Protein AF-A0A954L5P5-F1 (afdb_monomer)

Sequence (191 aa):
PQFSTGPQWAQRPIDDLIADPLAFMLKTHCLASESRLPAVYLVRDGRDVLVSYAKYAPRNDASFKMPPEVFRNNLQTRMCTGCPRYGNWSTNVASWIDRPNTFVLNFTDLIADPVESVKRMIDTLNLPLTLKSETPPTFEQLQATNPKLYRRGKVGSWQDEFPPDLLSVFWERHGATMQRLGFDDRKRASA

Solvent-accessible surface area (backbone atoms only — not comparable to full-atom values): 11988 Å² total; per-residue (Å²): 133,87,76,78,78,64,65,80,72,77,73,57,55,70,68,64,52,69,72,41,92,61,92,77,85,88,85,79,75,53,48,56,67,94,66,71,60,77,41,78,45,81,43,67,62,62,61,39,51,43,53,54,51,35,67,63,67,90,88,79,58,96,81,69,74,79,52,72,67,57,38,49,52,38,34,50,41,42,62,76,66,30,39,99,68,27,42,22,66,47,60,25,50,51,42,41,75,73,36,66,55,48,46,80,40,49,48,70,53,39,73,74,39,49,57,61,48,49,51,54,48,33,61,76,61,67,46,101,71,75,84,90,66,86,75,74,82,49,71,67,60,50,21,73,76,36,54,86,80,44,73,80,91,61,85,67,62,23,78,88,67,55,57,71,76,55,50,57,57,45,44,75,73,31,35,71,54,32,48,75,72,68,58,58,78,69,79,61,80,79,114

Nearest PDB structures (foldseek):
  5x2b-assembly8_H  TM=7.656E-01  e=2.829E-05  Mus musculus
  4ifb-assembly3_B  TM=6.709E-01  e=5.571E-06  Homo sapiens
  2h8k-assembly1_B  TM=7.090E-01  e=7.408E-05  Homo sapiens
  3ckl-assembly1_A  TM=6.692E-01  e=1.199E-04  Homo sapiens
  2reo-assembly1_A  TM=6.660E-01  e=1.525E-04  Homo sapiens

Radius of gyration: 18.3 Å; Cα contacts (8 Å, |Δi|>4): 158; chains: 1; bounding box: 44×36×53 Å

Mean predicted aligned error: 8.33 Å

Structure (mmCIF, N/CA/C/O backbone):
data_AF-A0A954L5P5-F1
#
_entry.id   AF-A0A954L5P5-F1
#
loop_
_atom_site.group_PDB
_atom_site.id
_atom_site.type_symbol
_atom_site.label_atom_id
_atom_site.label_alt_id
_atom_site.label_comp_id
_atom_site.label_asym_id
_atom_site.label_entity_id
_atom_site.label_seq_id
_atom_site.pdbx_PDB_ins_code
_atom_site.Cartn_x
_atom_site.Cartn_y
_atom_site.Cartn_z
_atom_site.occupancy
_atom_site.B_iso_or_equiv
_atom_site.auth_seq_id
_atom_site.auth_comp_id
_atom_site.auth_asym_id
_atom_site.auth_atom_id
_atom_site.pdbx_PDB_model_num
ATOM 1 N N . PRO A 1 1 ? 27.577 1.784 10.481 1.00 31.31 1 PRO A N 1
ATOM 2 C CA . PRO A 1 1 ? 26.964 3.135 10.453 1.00 31.31 1 PRO A CA 1
ATOM 3 C C . PRO A 1 1 ? 25.572 3.098 11.095 1.00 31.31 1 PRO A C 1
ATOM 5 O O . PRO A 1 1 ? 24.708 2.357 10.639 1.00 31.31 1 PRO A O 1
ATOM 8 N N . GLN A 1 2 ? 25.419 3.800 12.217 1.00 29.28 2 GLN A N 1
ATOM 9 C CA . GLN A 1 2 ? 24.261 3.762 13.112 1.00 29.28 2 GLN A CA 1
ATOM 10 C C . GLN A 1 2 ? 22.950 4.061 12.372 1.00 29.28 2 GLN A C 1
ATOM 12 O O . GLN A 1 2 ? 22.735 5.166 11.877 1.00 29.28 2 GLN A O 1
ATOM 17 N N . PHE A 1 3 ? 22.057 3.073 12.321 1.00 30.31 3 PHE A N 1
ATOM 18 C CA . PHE A 1 3 ? 20.658 3.317 11.996 1.00 30.31 3 PHE A CA 1
ATOM 19 C C . PHE A 1 3 ? 20.046 4.033 13.198 1.00 30.31 3 PHE A C 1
ATOM 21 O O . PHE A 1 3 ? 19.966 3.455 14.279 1.00 30.31 3 PHE A O 1
ATOM 28 N N . SER A 1 4 ? 19.690 5.306 13.013 1.00 32.03 4 SER A N 1
ATOM 29 C CA . SER A 1 4 ? 18.984 6.127 13.997 1.00 32.03 4 SER A CA 1
ATOM 30 C C . SER A 1 4 ? 17.877 5.308 14.663 1.00 32.03 4 SER A C 1
ATOM 32 O O . SER A 1 4 ? 16.953 4.821 14.005 1.00 32.03 4 SER A O 1
ATOM 34 N N . THR A 1 5 ? 18.016 5.125 15.975 1.00 37.53 5 THR A N 1
ATOM 35 C CA . THR A 1 5 ? 16.968 4.615 16.849 1.00 37.53 5 THR A CA 1
ATOM 36 C C . THR A 1 5 ? 15.769 5.533 16.686 1.00 37.53 5 THR A C 1
ATOM 38 O O . THR A 1 5 ? 15.871 6.737 16.927 1.00 37.53 5 THR A O 1
ATOM 41 N N . GLY A 1 6 ? 14.655 4.970 16.214 1.00 38.56 6 GLY A N 1
ATOM 42 C CA . GLY A 1 6 ? 13.386 5.682 16.152 1.00 38.56 6 GLY A CA 1
ATOM 43 C C . GLY A 1 6 ? 13.013 6.276 17.518 1.00 38.56 6 GLY A C 1
ATOM 44 O O . GLY A 1 6 ? 13.593 5.889 18.536 1.00 38.56 6 GLY A O 1
ATOM 45 N N . PRO A 1 7 ? 12.061 7.221 17.555 1.00 44.75 7 PRO A N 1
ATOM 46 C CA . PRO A 1 7 ? 11.586 7.817 18.804 1.00 44.75 7 PRO A CA 1
ATOM 47 C C . PRO A 1 7 ? 11.240 6.738 19.843 1.00 44.75 7 PRO A C 1
ATOM 49 O O . PRO A 1 7 ? 10.806 5.652 19.477 1.00 44.75 7 PRO A O 1
ATOM 52 N N . GLN A 1 8 ? 11.430 7.033 21.131 1.00 43.06 8 GLN A N 1
ATOM 53 C CA . GLN A 1 8 ? 11.405 6.074 22.252 1.00 43.06 8 GLN A CA 1
ATOM 54 C C . GLN A 1 8 ? 10.139 5.185 22.315 1.00 43.06 8 GLN A C 1
ATOM 56 O O . GLN A 1 8 ? 10.201 4.053 22.787 1.00 43.06 8 GLN A O 1
ATOM 61 N N . TRP A 1 9 ? 9.007 5.647 21.763 1.00 46.44 9 TRP A N 1
ATOM 62 C CA . TRP A 1 9 ? 7.776 4.855 21.620 1.00 46.44 9 TRP A CA 1
ATOM 63 C C . TRP A 1 9 ? 7.898 3.680 20.636 1.00 46.44 9 TRP A C 1
ATOM 65 O O . TRP A 1 9 ? 7.188 2.692 20.782 1.00 46.44 9 TRP A O 1
ATOM 75 N N . ALA A 1 10 ? 8.808 3.746 19.659 1.00 49.38 10 ALA A N 1
ATOM 76 C CA . ALA A 1 10 ? 9.018 2.718 18.636 1.00 49.38 10 ALA A CA 1
ATOM 77 C C . ALA A 1 10 ? 9.634 1.420 19.191 1.00 49.38 10 ALA A C 1
ATOM 79 O O . ALA A 1 10 ? 9.809 0.460 18.439 1.00 49.38 10 ALA A O 1
ATOM 80 N N . GLN A 1 11 ? 9.980 1.401 20.483 1.00 56.44 11 GLN A N 1
ATOM 81 C CA . GLN A 1 11 ? 10.472 0.226 21.203 1.00 56.44 11 GLN A CA 1
ATOM 82 C C . GLN A 1 11 ? 9.496 -0.300 22.263 1.00 56.44 11 GLN A C 1
ATOM 84 O O . GLN A 1 11 ? 9.801 -1.304 22.901 1.00 56.44 11 GLN A O 1
ATOM 89 N N . ARG A 1 12 ? 8.330 0.335 22.456 1.00 65.31 12 ARG A N 1
ATOM 90 C CA . ARG A 1 12 ? 7.313 -0.198 23.370 1.00 65.31 12 ARG A CA 1
ATOM 91 C C . ARG A 1 12 ? 6.668 -1.449 22.754 1.00 65.31 12 ARG A C 1
ATOM 93 O O . ARG A 1 12 ? 6.298 -1.406 21.575 1.00 65.31 12 ARG A O 1
ATOM 100 N N . PRO A 1 13 ? 6.522 -2.547 23.514 1.00 71.62 13 PRO A N 1
ATOM 101 C CA . PRO A 1 13 ? 5.656 -3.660 23.146 1.00 71.62 13 PRO A CA 1
ATOM 102 C C . PRO A 1 13 ? 4.256 -3.173 22.759 1.00 71.62 13 PRO A C 1
ATOM 104 O O . PRO A 1 13 ? 3.760 -2.184 23.298 1.00 71.62 13 PRO A O 1
ATOM 107 N N . ILE A 1 14 ? 3.602 -3.874 21.830 1.00 69.69 14 ILE A N 1
ATOM 108 C CA . ILE A 1 14 ? 2.249 -3.503 21.393 1.00 69.69 14 ILE A CA 1
ATOM 109 C C . ILE A 1 14 ? 1.246 -3.540 22.555 1.00 69.69 14 ILE A C 1
ATOM 111 O O . ILE A 1 14 ? 0.357 -2.698 22.599 1.00 69.69 14 ILE A O 1
ATOM 115 N N . ASP A 1 15 ? 1.438 -4.440 23.522 1.00 72.31 15 ASP A N 1
ATOM 116 C CA . ASP A 1 15 ? 0.586 -4.571 24.710 1.00 72.31 15 ASP A CA 1
ATOM 117 C C . ASP A 1 15 ? 0.662 -3.330 25.612 1.00 72.31 15 ASP A C 1
ATOM 119 O O . ASP A 1 15 ? -0.365 -2.829 26.068 1.00 72.31 15 ASP A O 1
ATOM 123 N N . ASP A 1 16 ? 1.858 -2.758 25.776 1.00 74.19 16 ASP A N 1
ATOM 124 C CA . ASP A 1 16 ? 2.047 -1.517 26.531 1.00 74.19 16 ASP A CA 1
ATOM 125 C C . ASP A 1 16 ? 1.393 -0.326 25.833 1.00 74.19 16 ASP A C 1
ATO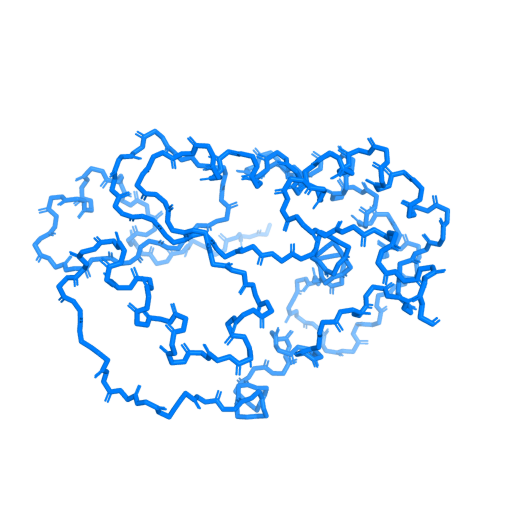M 127 O O . ASP A 1 16 ? 0.960 0.609 26.502 1.00 74.19 16 ASP A O 1
ATOM 131 N N . LEU A 1 17 ? 1.364 -0.321 24.496 1.00 72.56 17 LEU A N 1
ATOM 132 C CA . LEU A 1 17 ? 0.663 0.708 23.729 1.00 72.56 17 LEU A CA 1
ATOM 133 C C . LEU A 1 17 ? -0.851 0.546 23.880 1.00 72.56 17 LEU A C 1
ATOM 135 O O . LEU A 1 17 ? -1.530 1.534 24.114 1.00 72.56 17 LEU A O 1
ATOM 139 N N . ILE A 1 18 ? -1.369 -0.686 23.822 1.00 71.00 18 ILE A N 1
ATOM 140 C CA . ILE A 1 18 ? -2.798 -0.990 24.014 1.00 71.00 18 ILE A CA 1
ATOM 141 C C . ILE A 1 18 ? -3.305 -0.511 25.376 1.00 71.00 18 ILE A C 1
ATOM 143 O O . ILE A 1 18 ? -4.424 -0.012 25.465 1.00 71.00 18 ILE A O 1
ATOM 147 N N . ALA A 1 19 ? -2.497 -0.664 26.425 1.00 73.25 19 ALA A N 1
ATOM 148 C CA . ALA A 1 19 ? -2.840 -0.220 27.772 1.00 73.25 19 ALA A CA 1
ATOM 149 C C . ALA A 1 19 ? -2.757 1.309 27.959 1.00 73.25 19 ALA A C 1
ATOM 151 O O . ALA A 1 19 ? -3.167 1.820 29.003 1.00 73.25 19 ALA A O 1
ATOM 152 N N . ASP A 1 20 ? -2.217 2.042 26.981 1.00 76.06 20 ASP A N 1
ATOM 153 C CA . ASP A 1 20 ? -2.070 3.491 27.050 1.00 76.06 20 ASP A CA 1
ATOM 154 C C . ASP A 1 20 ? -3.428 4.179 26.807 1.00 76.06 20 ASP A C 1
ATOM 156 O O . ASP A 1 20 ? -4.054 3.962 25.766 1.00 76.06 20 ASP A O 1
ATOM 160 N N . PRO A 1 21 ? -3.914 5.019 27.741 1.00 69.88 21 PRO A N 1
ATOM 161 C CA . PRO A 1 21 ? -5.202 5.696 27.600 1.00 69.88 21 PRO A CA 1
ATOM 162 C C . PRO A 1 21 ? -5.208 6.767 26.497 1.00 69.88 21 PRO A C 1
ATOM 164 O O . PRO A 1 21 ? -6.275 7.274 26.142 1.00 69.88 21 PRO A O 1
ATOM 167 N N . LEU A 1 22 ? -4.046 7.142 25.951 1.00 70.06 22 LEU A N 1
ATOM 168 C CA . LEU A 1 22 ? -3.960 8.035 24.802 1.00 70.06 22 LEU A CA 1
ATOM 169 C C . LEU A 1 22 ? -4.099 7.245 23.497 1.00 70.06 22 LEU A C 1
ATOM 171 O O . LEU A 1 22 ? -3.368 6.289 23.248 1.00 70.06 22 LEU A O 1
ATOM 175 N N . ALA A 1 23 ? -5.002 7.693 22.619 1.00 60.94 23 ALA A N 1
ATOM 176 C CA . ALA A 1 23 ? -5.163 7.115 21.289 1.00 60.94 23 ALA A CA 1
ATOM 177 C C . ALA A 1 23 ? -3.821 7.115 20.535 1.00 60.94 23 ALA A C 1
ATOM 179 O O . ALA A 1 23 ? -3.263 8.171 20.226 1.00 60.94 23 ALA A O 1
ATOM 180 N N . PHE A 1 24 ? -3.311 5.925 20.222 1.00 71.31 24 PHE A N 1
ATOM 181 C CA . PHE A 1 24 ? -2.055 5.738 19.505 1.00 71.31 24 PHE A CA 1
ATOM 182 C C . PHE A 1 24 ? -2.325 5.250 18.077 1.00 71.31 24 PHE A C 1
ATOM 184 O O . PHE A 1 24 ? -3.160 4.381 17.838 1.00 71.31 24 PHE A O 1
ATOM 191 N N . MET A 1 25 ? -1.593 5.800 17.106 1.00 78.38 25 MET A N 1
ATOM 192 C CA . MET A 1 25 ? -1.581 5.299 15.731 1.00 78.38 25 MET A CA 1
ATOM 193 C C . MET A 1 25 ? -0.237 4.628 15.466 1.00 78.38 25 MET A C 1
ATOM 195 O O . MET A 1 25 ? 0.798 5.293 15.401 1.00 78.38 25 MET A O 1
ATOM 199 N N . LEU A 1 26 ? -0.249 3.306 15.291 1.00 84.00 26 LEU A N 1
ATOM 200 C CA . LEU A 1 26 ? 0.941 2.557 14.907 1.00 84.00 26 LEU A CA 1
ATOM 201 C C . LEU A 1 26 ? 1.043 2.492 13.382 1.00 84.00 26 LEU A C 1
ATOM 203 O O . LEU A 1 26 ? 0.184 1.928 12.709 1.00 84.00 26 LEU A O 1
ATOM 207 N N . LYS A 1 27 ? 2.141 3.011 12.833 1.00 87.69 27 LYS A N 1
ATOM 208 C CA . LYS A 1 27 ? 2.498 2.809 11.428 1.00 87.69 27 LYS A CA 1
ATOM 209 C C . LYS A 1 27 ? 3.508 1.674 11.315 1.00 87.69 27 LYS A C 1
ATOM 211 O O . LYS A 1 27 ? 4.580 1.736 11.912 1.00 87.69 27 LYS A O 1
ATOM 216 N N . THR A 1 28 ? 3.220 0.692 10.469 1.00 89.00 28 THR A N 1
ATOM 217 C CA . THR A 1 28 ? 4.153 -0.390 10.148 1.00 89.00 28 THR A CA 1
ATOM 218 C C . THR A 1 28 ? 4.151 -0.708 8.656 1.00 89.00 28 THR A C 1
ATOM 220 O O . THR A 1 28 ? 3.207 -0.394 7.938 1.00 89.00 28 THR A O 1
ATOM 223 N N . HIS A 1 29 ? 5.240 -1.319 8.196 1.00 90.12 29 HIS A N 1
ATOM 224 C CA . HIS A 1 29 ? 5.329 -1.948 6.878 1.00 90.12 29 HIS A CA 1
ATOM 225 C C . HIS A 1 29 ? 5.444 -3.473 6.981 1.00 90.12 29 HIS A C 1
ATOM 227 O O . HIS A 1 29 ? 5.459 -4.131 5.949 1.00 90.12 29 HIS A O 1
ATOM 233 N N . CYS A 1 30 ? 5.561 -4.024 8.197 1.00 90.12 30 CYS A N 1
ATOM 234 C CA . CYS A 1 30 ? 5.725 -5.455 8.440 1.00 90.12 30 CYS A CA 1
ATOM 235 C C . CYS A 1 30 ? 4.535 -6.269 7.911 1.00 90.12 30 CYS A C 1
ATOM 237 O O . CYS A 1 30 ? 3.487 -5.723 7.555 1.00 90.12 30 CYS A O 1
ATOM 239 N N . LEU A 1 31 ? 4.704 -7.590 7.898 1.00 91.56 31 LEU A N 1
ATOM 240 C CA . LEU A 1 31 ? 3.570 -8.503 7.773 1.00 91.56 31 LEU A CA 1
ATOM 241 C C . LEU A 1 31 ? 2.551 -8.239 8.888 1.00 91.56 31 LEU A C 1
ATOM 243 O O . LEU A 1 31 ? 2.906 -7.728 9.958 1.00 91.56 31 LEU A O 1
ATOM 247 N N . ALA A 1 32 ? 1.295 -8.573 8.609 1.00 91.06 32 ALA A N 1
ATOM 248 C CA . ALA A 1 32 ? 0.222 -8.517 9.586 1.00 91.06 32 ALA A CA 1
ATOM 249 C C . ALA A 1 32 ? 0.606 -9.249 10.878 1.00 91.06 32 ALA A C 1
ATOM 251 O O . ALA A 1 32 ? 1.197 -10.327 10.842 1.00 91.06 32 ALA A O 1
ATOM 252 N N . SER A 1 33 ? 0.274 -8.647 12.020 1.00 86.38 33 SER A N 1
ATOM 253 C CA . SER A 1 33 ? 0.342 -9.330 13.309 1.00 86.38 33 SER A CA 1
ATOM 254 C C . SER A 1 33 ? -0.985 -10.020 13.618 1.00 86.38 33 SER A C 1
ATOM 256 O O . SER A 1 33 ? -2.034 -9.630 13.105 1.00 86.38 33 SER A O 1
ATOM 258 N N . GLU A 1 34 ? -0.945 -10.967 14.553 1.00 85.38 34 GLU A N 1
ATOM 259 C CA . GLU A 1 34 ? -2.125 -11.666 15.091 1.00 85.38 34 GLU A CA 1
ATOM 260 C C . GLU A 1 34 ? -3.043 -10.765 15.944 1.00 85.38 34 GLU A C 1
ATOM 262 O O . GLU A 1 34 ? -4.068 -11.207 16.467 1.00 85.38 34 GLU A O 1
ATOM 267 N N . SER A 1 35 ? -2.686 -9.487 16.117 1.00 84.25 35 SER A N 1
ATOM 268 C CA . SER A 1 35 ? -3.520 -8.520 16.828 1.00 84.25 35 SER A CA 1
ATOM 269 C C . SER A 1 35 ? -4.889 -8.404 16.160 1.00 84.25 35 SER A C 1
ATOM 271 O O . SER A 1 35 ? -4.980 -8.395 14.935 1.00 84.25 35 SER A O 1
ATOM 273 N N . ARG A 1 36 ? -5.947 -8.213 16.951 1.00 85.06 36 ARG A N 1
ATOM 274 C CA . ARG A 1 36 ? -7.322 -7.987 16.464 1.00 85.06 36 ARG A CA 1
ATOM 275 C C . ARG A 1 36 ? -7.771 -6.528 16.520 1.00 85.06 36 ARG A C 1
ATOM 277 O O . ARG A 1 36 ? -8.943 -6.240 16.286 1.00 85.06 36 ARG A O 1
ATOM 284 N N . LEU A 1 37 ? -6.858 -5.606 16.830 1.00 88.38 37 LEU A N 1
ATOM 285 C CA . LEU A 1 37 ? -7.155 -4.173 16.811 1.00 88.38 37 LEU A CA 1
ATOM 286 C C . LEU A 1 37 ? -7.609 -3.719 15.413 1.00 88.38 37 LEU A C 1
ATOM 288 O O . LEU A 1 37 ? -7.205 -4.331 14.421 1.00 88.38 37 LEU A O 1
ATOM 292 N N . PRO A 1 38 ? -8.398 -2.644 15.296 1.00 91.94 38 PRO A N 1
ATOM 293 C CA . PRO A 1 38 ? -8.714 -2.069 13.995 1.00 91.94 38 PRO A CA 1
ATOM 294 C C . PRO A 1 38 ? -7.433 -1.717 13.234 1.00 91.94 38 PRO A C 1
ATOM 296 O O . PRO A 1 38 ? -6.531 -1.084 13.786 1.00 91.94 38 PRO A O 1
ATOM 299 N N . ALA A 1 39 ? -7.342 -2.129 11.973 1.00 94.06 39 ALA A N 1
ATOM 300 C CA . ALA A 1 39 ? -6.223 -1.773 11.110 1.00 94.06 39 ALA A CA 1
ATOM 301 C C . ALA A 1 39 ? -6.701 -1.232 9.769 1.00 94.06 39 ALA A C 1
ATOM 303 O O . ALA A 1 39 ? -7.716 -1.663 9.225 1.00 94.06 39 ALA A O 1
ATOM 304 N N . VAL A 1 40 ? -5.909 -0.324 9.211 1.00 95.44 40 VAL A N 1
ATOM 305 C CA . VAL A 1 40 ? -6.098 0.211 7.865 1.00 95.44 40 VAL A CA 1
ATOM 306 C C . VAL A 1 40 ? -4.919 -0.253 7.027 1.00 95.44 40 VAL A C 1
ATOM 308 O O . VAL A 1 40 ? -3.774 0.103 7.313 1.00 95.44 40 VAL A O 1
ATOM 311 N N . TYR A 1 41 ? -5.188 -1.048 5.996 1.00 96.38 41 TYR A N 1
ATOM 312 C CA . TYR A 1 41 ? -4.167 -1.514 5.068 1.00 96.38 41 TYR A CA 1
ATOM 313 C C . TYR A 1 41 ? -4.287 -0.777 3.736 1.00 96.38 41 TYR A C 1
ATOM 315 O O . TYR A 1 41 ? -5.221 -1.005 2.970 1.00 96.38 41 TYR A O 1
ATOM 323 N N . LEU A 1 42 ? -3.335 0.116 3.459 1.00 96.00 42 LEU A N 1
ATOM 324 C CA . LEU A 1 42 ? -3.258 0.831 2.187 1.00 96.00 42 LEU A CA 1
ATOM 325 C C . LEU A 1 42 ? -2.598 -0.058 1.128 1.00 96.00 42 LEU A C 1
ATOM 327 O O . LEU A 1 42 ? -1.405 -0.353 1.214 1.00 96.00 42 LEU A O 1
ATOM 331 N N . VAL A 1 43 ? -3.360 -0.428 0.102 1.00 95.44 43 VAL A N 1
ATOM 332 C CA . VAL A 1 43 ? -2.899 -1.259 -1.011 1.00 95.44 43 VAL A CA 1
ATOM 333 C C . VAL A 1 43 ? -2.840 -0.466 -2.314 1.00 95.44 43 VAL A C 1
ATOM 335 O O . VAL A 1 43 ? -3.612 0.459 -2.547 1.00 95.44 43 VAL A O 1
ATOM 338 N N . ARG A 1 44 ? -1.907 -0.831 -3.191 1.00 94.06 44 ARG A N 1
ATOM 339 C CA . ARG A 1 44 ? -1.717 -0.234 -4.517 1.00 94.06 44 ARG A CA 1
ATOM 340 C C . ARG A 1 44 ? -1.292 -1.320 -5.506 1.00 94.06 44 ARG A C 1
ATOM 342 O O . ARG A 1 44 ? -0.751 -2.340 -5.079 1.00 94.06 44 ARG A O 1
ATOM 349 N N . ASP A 1 45 ? -1.496 -1.069 -6.803 1.00 94.19 45 ASP A N 1
ATOM 350 C CA . ASP A 1 45 ? -0.967 -1.886 -7.904 1.00 94.19 45 ASP A CA 1
ATOM 351 C C . ASP A 1 45 ? 0.502 -2.262 -7.643 1.00 94.19 45 ASP A C 1
ATOM 353 O O . ASP A 1 45 ? 1.367 -1.389 -7.489 1.00 94.19 45 ASP A O 1
ATOM 357 N N . GLY A 1 46 ? 0.779 -3.567 -7.575 1.00 94.12 46 GLY A N 1
ATOM 358 C CA . GLY A 1 46 ? 2.096 -4.087 -7.218 1.00 94.12 46 GLY A CA 1
ATOM 359 C C . GLY A 1 46 ? 3.205 -3.625 -8.157 1.00 94.12 46 GLY A C 1
ATOM 360 O O . GLY A 1 46 ? 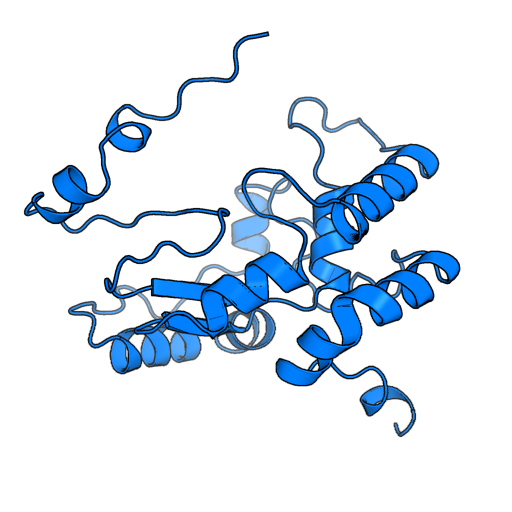4.334 -3.422 -7.710 1.00 94.12 46 GLY A O 1
ATOM 361 N N . ARG A 1 47 ? 2.889 -3.358 -9.428 1.00 94.31 47 ARG A N 1
ATOM 362 C CA . ARG A 1 47 ? 3.863 -2.874 -10.415 1.00 94.31 47 ARG A CA 1
ATOM 363 C C . ARG A 1 47 ? 4.332 -1.467 -10.071 1.00 94.31 47 ARG A C 1
ATOM 365 O O . ARG A 1 47 ? 5.532 -1.196 -10.038 1.00 94.31 47 ARG A O 1
ATOM 372 N N . ASP A 1 48 ? 3.388 -0.588 -9.736 1.00 91.50 48 ASP A N 1
ATOM 373 C CA . ASP A 1 48 ? 3.686 0.772 -9.282 1.00 91.50 48 ASP A CA 1
ATOM 374 C C . ASP A 1 48 ? 4.453 0.773 -7.953 1.00 91.50 48 ASP A C 1
ATOM 376 O O . ASP A 1 48 ? 5.382 1.567 -7.774 1.00 91.50 48 ASP A O 1
ATOM 380 N N . VAL A 1 49 ? 4.068 -0.103 -7.017 1.00 92.25 49 VAL A N 1
ATOM 381 C CA . VAL A 1 49 ? 4.728 -0.224 -5.709 1.00 92.25 49 VAL A CA 1
ATOM 382 C C . VAL A 1 49 ? 6.185 -0.624 -5.887 1.00 92.25 49 VAL A C 1
ATOM 384 O O . VAL A 1 49 ? 7.071 0.032 -5.340 1.00 92.25 49 VAL A O 1
ATOM 387 N N . LEU A 1 50 ? 6.447 -1.669 -6.670 1.00 91.94 50 LEU A N 1
ATOM 388 C CA . LEU A 1 50 ? 7.793 -2.191 -6.874 1.00 91.94 50 LEU A CA 1
ATOM 389 C C . LEU A 1 50 ? 8.692 -1.193 -7.607 1.00 91.94 50 LEU A C 1
ATOM 391 O O . LEU A 1 50 ? 9.827 -0.981 -7.184 1.00 91.94 50 LEU A O 1
ATOM 395 N N . VAL A 1 51 ? 8.181 -0.515 -8.636 1.00 89.44 51 VAL A N 1
ATOM 396 C CA . VAL A 1 51 ? 8.909 0.547 -9.348 1.00 89.44 51 VAL A CA 1
ATOM 397 C C . VAL A 1 51 ? 9.240 1.712 -8.418 1.00 89.44 51 VAL A C 1
ATOM 399 O O . VAL A 1 51 ? 10.386 2.166 -8.361 1.00 89.44 51 VAL A O 1
ATOM 402 N N . SER A 1 52 ? 8.252 2.184 -7.651 1.00 86.62 52 SER A N 1
ATOM 403 C CA . SER A 1 52 ? 8.465 3.249 -6.672 1.00 86.62 52 SER A CA 1
ATOM 404 C C . SER A 1 52 ? 9.485 2.834 -5.618 1.00 86.62 52 SER A C 1
ATOM 406 O O . SER A 1 52 ? 10.314 3.647 -5.212 1.00 86.62 52 SER A O 1
ATOM 408 N N . TYR A 1 53 ? 9.436 1.577 -5.174 1.00 86.31 53 TYR A N 1
ATOM 409 C CA . TYR A 1 53 ? 10.301 1.099 -4.112 1.00 86.31 53 TYR A CA 1
ATOM 410 C C . TYR A 1 53 ? 11.733 0.839 -4.585 1.00 86.31 53 TYR A C 1
ATOM 412 O O . TYR A 1 53 ? 12.683 1.200 -3.895 1.00 86.31 53 TYR A O 1
ATOM 420 N N . ALA A 1 54 ? 11.911 0.303 -5.791 1.00 87.25 54 ALA A N 1
ATOM 421 C CA . ALA A 1 54 ? 13.226 0.114 -6.394 1.00 87.25 54 ALA A CA 1
ATOM 422 C C . ALA A 1 54 ? 13.968 1.445 -6.599 1.00 87.25 54 ALA A C 1
ATOM 424 O O . ALA A 1 54 ? 15.195 1.474 -6.524 1.00 87.25 54 ALA A O 1
ATOM 425 N N . LYS A 1 55 ? 13.225 2.546 -6.799 1.00 81.62 55 LYS A N 1
ATOM 426 C CA . LYS A 1 55 ? 13.746 3.921 -6.900 1.00 81.62 55 LYS A CA 1
ATOM 427 C C . LYS A 1 55 ? 13.914 4.646 -5.573 1.00 81.62 55 LYS A C 1
ATOM 429 O O . LYS A 1 55 ? 14.481 5.737 -5.541 1.00 81.62 55 LYS A O 1
ATOM 434 N N . TYR A 1 56 ? 13.455 4.055 -4.478 1.00 76.69 56 TYR A N 1
ATOM 435 C CA . TYR A 1 56 ? 13.601 4.642 -3.158 1.00 76.69 56 TYR A CA 1
ATOM 436 C C . TYR A 1 56 ? 15.027 4.409 -2.628 1.00 76.69 56 TYR A C 1
ATOM 438 O O . TYR A 1 56 ? 15.316 3.391 -2.001 1.00 76.69 56 TYR A O 1
ATOM 446 N N . ALA A 1 57 ? 15.931 5.356 -2.891 1.00 60.66 57 ALA A N 1
ATOM 447 C CA . ALA A 1 57 ? 17.298 5.355 -2.366 1.00 60.66 57 ALA A CA 1
ATOM 448 C C . ALA A 1 57 ? 17.396 6.089 -1.003 1.00 60.66 57 ALA A C 1
ATOM 450 O O . ALA A 1 57 ? 16.616 7.016 -0.747 1.00 60.66 57 ALA A O 1
ATOM 451 N N . PRO A 1 58 ? 18.348 5.726 -0.113 1.00 54.47 58 PRO A N 1
ATOM 452 C CA . PRO A 1 58 ? 18.572 6.403 1.167 1.00 54.47 58 PRO A CA 1
ATOM 453 C C . PRO A 1 58 ? 19.022 7.868 1.000 1.00 54.47 58 PRO A C 1
ATOM 455 O O . PRO A 1 58 ? 20.202 8.171 0.914 1.00 54.47 58 PRO A O 1
ATOM 458 N N . ARG A 1 59 ? 18.028 8.758 0.926 1.00 56.16 59 ARG A N 1
ATOM 459 C CA . ARG A 1 59 ? 17.873 10.173 1.341 1.00 56.16 59 ARG A CA 1
ATOM 460 C C . ARG A 1 59 ? 19.034 11.189 1.407 1.00 56.16 59 ARG A C 1
ATOM 462 O O . ARG A 1 59 ? 18.711 12.349 1.668 1.00 56.16 59 ARG A O 1
ATOM 469 N N . ASN A 1 60 ? 20.292 10.881 1.102 1.00 51.16 60 ASN A N 1
ATOM 470 C CA . ASN A 1 60 ? 21.399 11.813 1.369 1.00 51.16 60 ASN A CA 1
ATOM 471 C C . ASN A 1 60 ? 22.007 12.513 0.148 1.00 51.16 60 ASN A C 1
ATOM 473 O O . ASN A 1 60 ? 22.822 13.405 0.344 1.00 51.16 60 ASN A O 1
ATOM 477 N N . ASP A 1 61 ? 21.566 12.222 -1.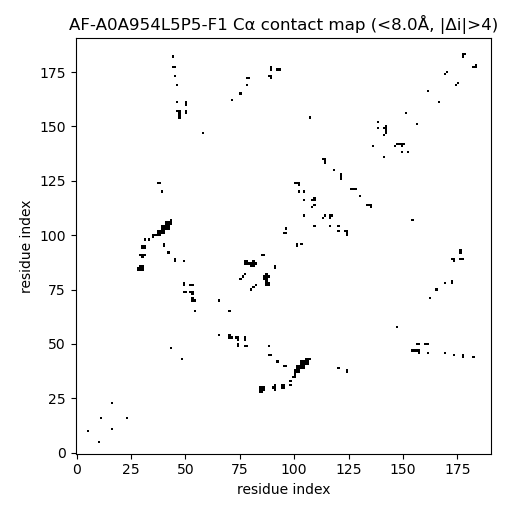078 1.00 55.69 61 ASP A N 1
ATOM 478 C CA . ASP A 1 61 ? 22.035 12.972 -2.247 1.00 55.69 61 ASP A CA 1
ATOM 479 C C . ASP A 1 61 ? 20.925 13.152 -3.292 1.00 55.69 61 ASP A C 1
ATOM 481 O O . ASP A 1 61 ? 20.419 12.190 -3.865 1.00 55.69 61 ASP A O 1
ATOM 485 N N . ALA A 1 62 ? 20.505 14.402 -3.506 1.00 55.97 62 ALA A N 1
ATOM 486 C CA . ALA A 1 62 ? 19.495 14.756 -4.506 1.00 55.97 62 ALA A CA 1
ATOM 487 C C . ALA A 1 62 ? 20.035 14.693 -5.948 1.00 55.97 62 ALA A C 1
ATOM 489 O O . ALA A 1 62 ? 19.244 14.678 -6.888 1.00 55.97 62 ALA A O 1
ATOM 490 N N . SER A 1 63 ? 21.359 14.643 -6.121 1.00 60.28 63 SER A N 1
ATOM 491 C CA . SER A 1 63 ? 22.026 14.495 -7.416 1.00 60.28 63 SER A CA 1
ATOM 492 C C . SER A 1 63 ? 22.205 13.032 -7.837 1.00 60.28 63 SER A C 1
ATOM 494 O O . SER A 1 63 ? 22.516 12.762 -8.999 1.00 60.28 63 SER A O 1
ATOM 496 N N . PHE A 1 64 ? 21.958 12.080 -6.927 1.00 66.75 64 PHE A N 1
ATOM 497 C CA . PHE A 1 64 ? 22.109 10.658 -7.205 1.00 66.75 64 PHE A CA 1
ATOM 498 C C . PHE A 1 64 ? 21.094 10.191 -8.255 1.00 66.75 64 PHE A C 1
ATOM 500 O O . PHE A 1 64 ? 19.914 9.957 -7.975 1.00 66.75 64 PHE A O 1
ATOM 507 N N . LYS A 1 65 ? 21.575 10.019 -9.486 1.00 73.69 65 LYS A N 1
ATOM 508 C CA . LYS A 1 65 ? 20.855 9.318 -10.547 1.00 73.69 65 LYS A CA 1
ATOM 509 C C . LYS A 1 65 ? 21.151 7.836 -10.412 1.00 73.69 65 LYS A C 1
ATOM 511 O O . LYS A 1 65 ? 22.266 7.399 -10.679 1.00 73.69 65 LYS A O 1
ATOM 516 N N . MET A 1 66 ? 20.150 7.072 -9.989 1.00 81.38 66 MET A N 1
ATOM 517 C CA . MET A 1 66 ? 20.302 5.630 -9.858 1.00 81.38 66 MET A CA 1
ATOM 518 C C . MET A 1 66 ? 20.588 4.998 -11.229 1.00 81.38 66 MET A C 1
ATOM 520 O O . MET A 1 66 ? 19.785 5.187 -12.149 1.00 81.38 66 MET A O 1
ATOM 524 N N . PRO A 1 67 ? 21.679 4.227 -11.361 1.00 87.25 67 PRO A N 1
ATOM 525 C CA . PRO A 1 67 ? 21.976 3.526 -12.600 1.00 87.25 67 PRO A CA 1
ATOM 526 C C . PRO A 1 67 ? 20.901 2.481 -12.965 1.00 87.25 67 PRO A C 1
ATOM 528 O O . PRO A 1 67 ? 20.307 1.878 -12.058 1.00 87.25 67 PRO A O 1
ATOM 531 N N . PRO A 1 68 ? 20.632 2.232 -14.263 1.00 87.25 68 PRO A N 1
ATOM 532 C CA . PRO A 1 68 ? 19.615 1.272 -14.706 1.00 87.25 68 PRO A CA 1
ATOM 533 C C . PRO A 1 68 ? 19.801 -0.150 -14.156 1.00 87.25 68 PRO A C 1
ATOM 535 O O . PRO A 1 68 ? 18.826 -0.812 -13.804 1.00 87.25 68 PRO A O 1
ATOM 538 N N . GLU A 1 69 ? 21.039 -0.620 -14.037 1.00 88.94 69 GLU A N 1
ATOM 539 C CA . GLU A 1 69 ? 21.384 -1.935 -13.499 1.00 88.94 69 GLU A CA 1
ATOM 540 C C . GLU A 1 69 ? 21.084 -2.045 -12.000 1.00 88.94 69 GLU A C 1
ATOM 542 O O . GLU A 1 69 ? 20.546 -3.057 -11.547 1.00 88.94 69 GLU A O 1
ATOM 547 N N . VAL A 1 70 ? 21.326 -0.972 -11.239 1.00 88.75 70 VAL A N 1
ATOM 548 C CA . VAL A 1 70 ? 20.991 -0.904 -9.810 1.00 88.75 70 VAL A CA 1
ATOM 549 C C . VAL A 1 70 ? 19.476 -0.904 -9.627 1.00 88.75 70 VAL A C 1
ATOM 551 O O . VAL A 1 70 ? 18.958 -1.643 -8.790 1.00 88.75 70 VAL A O 1
ATOM 554 N N . PHE A 1 71 ? 18.750 -0.130 -10.440 1.00 89.31 71 PHE A N 1
ATOM 555 C CA . PHE A 1 71 ? 17.287 -0.146 -10.450 1.00 89.31 71 PHE A CA 1
ATOM 556 C C . PHE A 1 71 ? 16.744 -1.548 -10.730 1.00 89.31 71 PHE A C 1
ATOM 558 O O . PHE A 1 71 ? 15.895 -2.038 -9.984 1.00 89.31 71 PHE A O 1
ATOM 565 N N . ARG A 1 72 ? 17.255 -2.203 -11.778 1.00 92.06 72 ARG A N 1
ATOM 566 C CA . ARG A 1 72 ? 16.839 -3.548 -12.180 1.00 92.06 72 ARG A CA 1
ATOM 567 C C . ARG A 1 72 ? 17.092 -4.566 -11.070 1.00 92.06 72 ARG A C 1
ATOM 569 O O . ARG A 1 72 ? 16.179 -5.309 -10.720 1.00 92.06 72 ARG A O 1
ATOM 576 N N . ASN A 1 73 ? 18.282 -4.552 -10.471 1.00 90.75 73 ASN A N 1
ATOM 577 C CA . ASN A 1 73 ? 18.632 -5.453 -9.375 1.00 90.75 73 ASN A CA 1
ATOM 578 C C . ASN A 1 73 ? 17.763 -5.211 -8.129 1.00 90.75 73 ASN A C 1
ATOM 580 O O . ASN A 1 73 ? 17.282 -6.160 -7.506 1.00 90.75 73 ASN A O 1
ATOM 584 N N . ASN A 1 74 ? 17.501 -3.945 -7.788 1.00 90.56 74 ASN A N 1
ATOM 585 C CA . ASN A 1 74 ? 16.585 -3.598 -6.704 1.00 90.56 74 ASN A CA 1
ATOM 586 C C . ASN A 1 74 ? 15.182 -4.137 -6.990 1.00 90.56 74 ASN A C 1
ATOM 588 O O . ASN A 1 74 ? 14.596 -4.797 -6.133 1.00 90.56 74 ASN A O 1
ATOM 592 N N . LEU A 1 75 ? 14.659 -3.892 -8.192 1.00 91.50 75 LEU A N 1
ATOM 593 C CA . LEU A 1 75 ? 13.339 -4.349 -8.611 1.00 91.50 75 LEU A CA 1
ATOM 594 C C . LEU A 1 75 ? 13.214 -5.875 -8.501 1.00 91.50 75 LEU A C 1
ATOM 596 O O . LEU A 1 75 ? 12.297 -6.363 -7.843 1.00 91.50 75 LEU A O 1
ATOM 600 N N . GLN A 1 76 ? 14.180 -6.615 -9.053 1.00 92.25 76 GLN A N 1
ATOM 601 C CA . GLN A 1 76 ? 14.249 -8.076 -8.952 1.00 92.25 76 GLN A CA 1
ATOM 602 C C . GLN A 1 76 ? 14.311 -8.551 -7.500 1.00 92.25 76 GLN A C 1
ATOM 604 O O . GLN A 1 76 ? 13.543 -9.426 -7.109 1.00 92.25 76 GLN A O 1
ATOM 609 N N . THR A 1 77 ? 15.165 -7.944 -6.674 1.00 90.75 77 THR A N 1
ATOM 610 C CA . THR A 1 77 ? 15.299 -8.314 -5.259 1.00 90.75 77 THR A CA 1
ATOM 611 C C . THR A 1 77 ? 13.982 -8.122 -4.508 1.00 90.75 77 THR A C 1
ATOM 613 O O . THR A 1 77 ? 13.555 -9.012 -3.775 1.00 90.75 77 THR A O 1
ATOM 616 N N . ARG A 1 78 ? 13.297 -6.985 -4.697 1.00 90.31 78 ARG A N 1
ATOM 617 C CA . ARG A 1 78 ? 12.026 -6.694 -4.007 1.00 90.31 78 ARG A CA 1
ATOM 618 C C . ARG A 1 78 ? 10.876 -7.575 -4.479 1.00 90.31 78 ARG A C 1
ATOM 620 O O . ARG A 1 78 ? 10.024 -7.929 -3.669 1.00 90.31 78 ARG A O 1
ATOM 627 N N . MET A 1 79 ? 10.869 -7.916 -5.760 1.00 92.06 79 MET A N 1
ATOM 628 C CA . MET A 1 79 ? 9.874 -8.786 -6.374 1.00 92.06 79 MET A CA 1
ATOM 629 C C . MET A 1 79 ? 10.055 -10.246 -5.938 1.00 92.06 79 MET A C 1
ATOM 631 O O . MET A 1 79 ? 9.126 -10.870 -5.435 1.00 92.06 79 MET A O 1
ATOM 635 N N . CYS A 1 80 ? 11.263 -10.791 -6.083 1.00 88.62 80 CYS A N 1
ATOM 636 C CA . CYS A 1 80 ? 11.515 -12.215 -5.877 1.00 88.62 80 CYS A CA 1
ATOM 637 C C . CYS A 1 80 ? 11.727 -12.573 -4.403 1.00 88.62 80 CYS A C 1
ATOM 639 O O . CYS A 1 80 ? 11.102 -13.506 -3.902 1.00 88.62 80 CYS A O 1
ATOM 641 N N . THR A 1 81 ? 12.598 -11.836 -3.712 1.00 86.69 81 THR A N 1
ATOM 642 C CA . THR A 1 81 ? 13.030 -12.160 -2.342 1.00 86.69 81 THR A CA 1
ATOM 643 C C . THR A 1 81 ? 12.291 -11.319 -1.304 1.00 86.69 81 THR A C 1
ATOM 645 O O . THR A 1 81 ? 12.003 -11.782 -0.203 1.00 86.69 81 THR A O 1
ATOM 648 N N . GLY A 1 82 ? 11.959 -10.073 -1.645 1.00 85.00 82 GLY A N 1
ATOM 649 C CA . GLY A 1 82 ? 11.361 -9.130 -0.710 1.00 85.00 82 GLY A CA 1
ATOM 650 C C . GLY A 1 82 ? 12.344 -8.699 0.381 1.00 85.00 82 GLY A C 1
ATOM 651 O O . GLY A 1 82 ? 13.539 -8.530 0.143 1.00 85.00 82 GLY A O 1
ATOM 652 N N . CYS A 1 83 ? 11.839 -8.468 1.589 1.00 81.94 83 CYS A N 1
ATOM 653 C CA . CYS A 1 83 ? 12.653 -8.203 2.775 1.00 81.94 83 CYS A CA 1
ATOM 654 C C . CYS A 1 83 ? 12.239 -9.125 3.919 1.00 81.94 83 CYS A C 1
ATOM 656 O O . CYS A 1 83 ? 11.038 -9.319 4.098 1.00 81.94 83 CYS A O 1
ATOM 658 N N . PRO A 1 84 ? 13.174 -9.571 4.778 1.00 78.75 84 PRO A N 1
ATOM 659 C CA . PRO A 1 84 ? 12.838 -10.387 5.946 1.00 78.75 84 PRO A CA 1
ATOM 660 C C . PRO A 1 84 ? 11.724 -9.813 6.834 1.00 78.75 84 PRO A C 1
ATOM 662 O O . PRO A 1 84 ? 10.953 -10.564 7.415 1.00 78.75 84 PRO A O 1
ATOM 665 N N . ARG A 1 85 ? 11.608 -8.480 6.933 1.00 77.75 85 ARG A N 1
ATOM 666 C CA . ARG A 1 85 ? 10.627 -7.822 7.812 1.00 77.75 85 ARG A CA 1
ATOM 667 C C . ARG A 1 85 ? 9.211 -7.733 7.221 1.00 77.75 85 ARG A C 1
ATOM 669 O O . ARG A 1 85 ? 8.246 -7.723 7.977 1.00 77.75 85 ARG A O 1
ATOM 676 N N . TYR A 1 86 ? 9.074 -7.592 5.904 1.00 84.12 86 TYR A N 1
ATOM 677 C CA . TYR A 1 86 ? 7.780 -7.310 5.261 1.00 84.12 86 TYR A CA 1
ATOM 678 C C . TYR A 1 86 ? 7.431 -8.227 4.091 1.00 84.12 86 TYR A C 1
ATOM 680 O O . TYR A 1 86 ? 6.361 -8.071 3.512 1.00 84.12 86 TYR A O 1
ATOM 688 N N . GLY A 1 87 ? 8.285 -9.199 3.773 1.00 89.94 87 GLY A N 1
ATOM 689 C CA . GLY A 1 87 ? 8.107 -10.105 2.646 1.00 89.94 87 GLY A CA 1
ATOM 690 C C . GLY A 1 87 ? 8.266 -9.411 1.293 1.00 89.94 87 GLY A C 1
ATOM 691 O O . GLY A 1 87 ? 8.823 -8.310 1.188 1.00 89.94 87 GLY A O 1
ATOM 692 N N . ASN A 1 88 ? 7.803 -10.091 0.245 1.00 93.31 88 ASN A N 1
ATOM 693 C CA . ASN A 1 88 ? 7.556 -9.490 -1.064 1.00 93.31 88 ASN A CA 1
ATOM 694 C C . ASN A 1 88 ? 6.131 -8.899 -1.108 1.00 93.31 88 ASN A C 1
ATOM 696 O O . ASN A 1 88 ? 5.377 -8.990 -0.136 1.00 93.31 88 ASN A O 1
ATOM 700 N N . TRP A 1 89 ? 5.761 -8.277 -2.230 1.00 95.75 89 TRP A N 1
ATOM 701 C CA . TRP A 1 89 ? 4.484 -7.567 -2.339 1.00 95.75 89 TRP A CA 1
ATOM 702 C C . TRP A 1 89 ? 3.264 -8.468 -2.083 1.00 95.75 89 TRP A C 1
ATOM 704 O O . TRP A 1 89 ? 2.437 -8.131 -1.239 1.00 95.75 89 TRP A O 1
ATOM 714 N N . SER A 1 90 ? 3.162 -9.625 -2.746 1.00 95.81 90 SER A N 1
ATOM 715 C CA . SER A 1 90 ? 1.992 -10.503 -2.597 1.00 95.81 90 SER A CA 1
ATOM 716 C C . SER A 1 90 ? 1.895 -11.121 -1.207 1.00 95.81 90 SER A C 1
ATOM 718 O O . SER A 1 90 ? 0.796 -11.205 -0.668 1.00 95.81 90 SER A O 1
ATOM 720 N N . THR A 1 91 ? 3.022 -11.511 -0.600 1.00 94.88 91 THR A N 1
ATOM 721 C CA . THR A 1 91 ? 3.043 -12.035 0.774 1.00 94.88 91 THR A CA 1
ATOM 722 C C . THR A 1 91 ? 2.570 -10.983 1.775 1.00 94.88 91 THR A C 1
ATOM 724 O O . THR A 1 91 ? 1.774 -11.294 2.658 1.00 94.88 91 THR A O 1
ATOM 727 N N . ASN A 1 92 ? 3.015 -9.730 1.624 1.00 96.19 92 ASN A N 1
ATOM 728 C CA . ASN A 1 92 ? 2.578 -8.639 2.491 1.00 96.19 92 ASN A CA 1
ATOM 729 C C . ASN A 1 92 ? 1.071 -8.406 2.371 1.00 96.19 92 ASN A C 1
ATOM 731 O O . ASN A 1 92 ? 0.362 -8.429 3.374 1.00 96.19 92 ASN A O 1
ATOM 735 N N . VAL A 1 93 ? 0.592 -8.255 1.137 1.00 96.62 93 VAL A N 1
ATOM 736 C CA . VAL A 1 93 ? -0.824 -8.048 0.840 1.00 96.62 93 VAL A CA 1
ATOM 737 C C . VAL A 1 93 ? -1.670 -9.180 1.408 1.00 96.62 93 VAL A C 1
ATOM 739 O O . VAL A 1 93 ? -2.601 -8.900 2.153 1.00 96.62 93 VAL A O 1
ATOM 742 N N . ALA A 1 94 ? -1.328 -10.437 1.106 1.00 95.19 94 ALA A N 1
ATOM 743 C CA . ALA A 1 94 ? -2.060 -11.605 1.591 1.00 95.19 94 ALA A CA 1
ATOM 744 C C . ALA A 1 94 ? -2.185 -11.589 3.120 1.00 95.19 94 ALA A C 1
ATOM 746 O O . ALA A 1 94 ? -3.290 -11.701 3.643 1.00 95.19 94 ALA A O 1
ATOM 747 N N . SER A 1 95 ? -1.079 -11.325 3.830 1.00 95.25 95 SER A N 1
ATOM 748 C CA . SER A 1 95 ? -1.089 -11.284 5.296 1.00 95.25 95 SER A CA 1
ATOM 749 C C . SER A 1 95 ? -2.098 -10.279 5.862 1.00 95.25 95 SER A C 1
ATOM 751 O O . SER A 1 95 ? -2.744 -10.561 6.864 1.00 95.25 95 SER A O 1
ATOM 753 N N . TRP A 1 96 ? -2.274 -9.125 5.213 1.00 96.12 96 TRP A N 1
ATOM 754 C CA . TRP A 1 96 ? -3.159 -8.068 5.699 1.00 96.12 96 TRP A CA 1
ATOM 755 C C . TRP A 1 96 ? -4.607 -8.220 5.246 1.00 96.12 96 TRP A C 1
ATOM 757 O O . TRP A 1 96 ? -5.506 -7.943 6.034 1.00 96.12 96 TRP A O 1
ATOM 767 N N . ILE A 1 97 ? -4.859 -8.662 4.013 1.00 94.19 97 ILE A N 1
ATOM 768 C CA . ILE A 1 97 ? -6.237 -8.839 3.525 1.00 94.19 97 ILE A CA 1
ATOM 769 C C . ILE A 1 97 ? -6.940 -10.031 4.180 1.00 94.19 97 ILE A C 1
ATOM 771 O O . ILE A 1 97 ? -8.162 -10.030 4.278 1.00 94.19 97 ILE A O 1
ATOM 775 N N . ASP A 1 98 ? -6.175 -11.028 4.630 1.00 93.06 98 ASP A N 1
ATOM 776 C CA . ASP A 1 98 ? -6.698 -12.194 5.349 1.00 93.06 98 ASP A CA 1
ATOM 777 C C . ASP A 1 98 ? -6.828 -11.936 6.861 1.00 93.06 98 ASP A C 1
ATOM 779 O O . ASP A 1 98 ? -7.469 -12.705 7.580 1.00 93.06 98 ASP A O 1
ATOM 783 N N . ARG A 1 99 ? -6.256 -10.832 7.359 1.00 94.44 99 ARG A N 1
ATOM 784 C CA . ARG A 1 99 ? -6.317 -10.466 8.773 1.00 94.44 99 ARG A CA 1
ATOM 785 C C . ARG A 1 99 ? -7.700 -9.894 9.127 1.00 94.44 99 ARG A C 1
ATOM 787 O O . ARG A 1 99 ? -8.127 -8.917 8.506 1.00 94.44 99 ARG A O 1
ATOM 794 N N . PRO A 1 100 ? -8.368 -10.392 10.185 1.00 92.06 100 PRO A N 1
ATOM 795 C CA . PRO A 1 100 ? -9.652 -9.856 10.630 1.00 92.06 100 PRO A CA 1
ATOM 796 C C . PRO A 1 100 ? -9.535 -8.407 11.121 1.00 92.06 100 PRO A C 1
ATOM 798 O O . PRO A 1 100 ? -8.470 -7.967 11.551 1.00 92.06 100 PRO A O 1
ATOM 801 N N . ASN A 1 101 ? -10.657 -7.680 11.112 1.00 93.12 101 ASN A N 1
ATOM 802 C CA . ASN A 1 101 ? -10.727 -6.278 11.544 1.00 93.12 101 ASN A CA 1
ATOM 803 C C . ASN A 1 101 ? -9.726 -5.367 10.798 1.00 93.12 101 ASN A C 1
ATOM 805 O O . ASN A 1 101 ? -9.030 -4.536 11.392 1.00 93.12 101 ASN A O 1
ATOM 809 N N . THR A 1 102 ? -9.618 -5.580 9.485 1.00 95.69 102 THR A N 1
ATOM 810 C CA . THR A 1 102 ? -8.753 -4.811 8.588 1.00 95.69 102 THR A CA 1
ATOM 811 C C . THR A 1 102 ? -9.599 -4.160 7.502 1.00 95.69 102 THR A C 1
ATOM 813 O O . THR A 1 102 ? -10.271 -4.848 6.737 1.00 95.69 102 THR A O 1
ATOM 816 N N . PHE A 1 103 ? -9.535 -2.835 7.401 1.00 96.31 103 PHE A N 1
ATOM 817 C CA . PHE A 1 103 ? -10.076 -2.097 6.268 1.00 96.31 103 PHE A CA 1
ATOM 818 C C . PHE A 1 103 ? -9.005 -1.980 5.185 1.00 96.31 103 PHE A C 1
ATOM 820 O O . PHE A 1 103 ? -7.959 -1.360 5.396 1.00 96.31 103 PHE A O 1
ATOM 827 N N . VAL A 1 104 ? -9.255 -2.581 4.023 1.00 95.94 104 VAL A N 1
ATOM 828 C CA . VAL A 1 104 ? -8.349 -2.502 2.872 1.00 95.94 104 VAL A CA 1
ATOM 829 C C . VAL A 1 104 ? -8.701 -1.263 2.057 1.00 95.94 104 VAL A C 1
ATOM 831 O O . VAL A 1 104 ? -9.748 -1.204 1.419 1.00 95.94 104 VAL A O 1
ATOM 834 N N . LEU A 1 105 ? -7.810 -0.277 2.069 1.00 95.69 105 LEU A N 1
ATOM 835 C CA . LEU A 1 105 ? -7.961 0.977 1.343 1.00 95.69 105 LEU A CA 1
ATOM 836 C C . LEU A 1 105 ? -7.146 0.928 0.048 1.00 95.69 105 LEU A C 1
ATOM 838 O O . LEU A 1 105 ? -5.924 0.792 0.092 1.00 95.69 105 LEU A O 1
ATOM 842 N N . ASN A 1 106 ? -7.797 1.062 -1.108 1.00 93.19 106 ASN A N 1
ATOM 843 C CA . ASN A 1 106 ? -7.093 1.161 -2.383 1.00 93.19 106 ASN A CA 1
ATOM 844 C C . ASN A 1 106 ? -6.536 2.578 -2.574 1.00 93.19 106 ASN A C 1
ATOM 846 O O . ASN A 1 106 ? -7.244 3.569 -2.414 1.00 93.19 106 ASN A O 1
ATOM 850 N N . PHE A 1 107 ? -5.265 2.680 -2.954 1.00 92.06 107 PHE A N 1
ATOM 851 C CA . PHE A 1 107 ? -4.616 3.954 -3.241 1.00 92.06 107 PHE A CA 1
ATOM 852 C C . PHE A 1 107 ? -5.319 4.736 -4.356 1.00 92.06 107 PHE A C 1
ATOM 854 O O . PHE A 1 107 ? -5.375 5.958 -4.277 1.00 92.06 107 PHE A O 1
ATOM 861 N N . THR A 1 108 ? -5.857 4.058 -5.374 1.00 89.50 108 THR A N 1
ATOM 862 C CA . THR A 1 108 ? -6.590 4.715 -6.466 1.00 89.50 108 THR A CA 1
ATOM 863 C C . THR A 1 108 ? -7.878 5.366 -5.962 1.00 89.50 108 THR A C 1
ATOM 865 O O . THR A 1 108 ? -8.163 6.497 -6.343 1.00 89.50 108 THR A O 1
ATOM 868 N N . ASP A 1 109 ? -8.607 4.702 -5.064 1.00 91.00 109 ASP A N 1
ATOM 869 C CA . ASP A 1 109 ? -9.824 5.264 -4.465 1.00 91.00 109 ASP A CA 1
ATOM 870 C C . ASP A 1 109 ? -9.472 6.460 -3.571 1.00 91.00 109 ASP A C 1
ATOM 872 O O . ASP A 1 109 ? -10.090 7.517 -3.671 1.00 91.00 109 ASP A O 1
ATOM 876 N N . LEU A 1 110 ? -8.401 6.331 -2.777 1.00 91.19 110 LEU A N 1
ATOM 877 C CA . LEU A 1 110 ? -7.917 7.387 -1.887 1.00 91.19 110 LEU A CA 1
ATOM 878 C C . LEU A 1 110 ? -7.539 8.672 -2.634 1.00 91.19 110 LEU A C 1
ATOM 880 O O . LEU A 1 110 ? -7.784 9.759 -2.126 1.00 91.19 110 LEU A O 1
ATOM 884 N N . ILE A 1 111 ? -6.904 8.577 -3.805 1.00 87.94 111 ILE A N 1
ATOM 885 C CA . ILE A 1 111 ? -6.546 9.780 -4.574 1.00 87.94 111 ILE A CA 1
ATOM 886 C C . ILE A 1 111 ? -7.727 10.353 -5.363 1.00 87.94 111 ILE A C 1
ATOM 888 O O . ILE A 1 111 ? -7.691 11.534 -5.698 1.00 87.94 111 ILE A O 1
ATOM 892 N N . ALA A 1 112 ? -8.730 9.533 -5.692 1.00 89.31 112 ALA A N 1
ATOM 893 C CA . ALA A 1 112 ? -9.909 9.963 -6.437 1.00 89.31 112 ALA A CA 1
ATOM 894 C C . ALA A 1 112 ? -10.908 10.686 -5.527 1.00 89.31 112 ALA A C 1
ATOM 896 O O . ALA A 1 112 ? -11.380 11.764 -5.877 1.00 89.31 112 ALA A O 1
ATOM 897 N N . ASP A 1 113 ? -11.182 10.116 -4.351 1.00 92.00 113 ASP A N 1
ATOM 898 C CA . ASP A 1 113 ? -12.031 10.717 -3.326 1.00 92.00 113 ASP A CA 1
ATOM 899 C C . ASP A 1 113 ? -11.456 10.451 -1.921 1.00 92.00 113 ASP A C 1
ATOM 901 O O . ASP A 1 113 ? -11.826 9.481 -1.242 1.00 92.00 113 ASP A O 1
ATOM 905 N N . PRO A 1 114 ? -10.502 11.286 -1.472 1.00 91.75 114 PRO A N 1
ATOM 906 C CA . PRO A 1 114 ? -9.855 11.113 -0.178 1.00 91.75 114 PRO A CA 1
ATOM 907 C C . PRO A 1 114 ? -10.810 11.268 1.004 1.00 91.75 114 PRO A C 1
ATOM 909 O O . PRO A 1 114 ? -10.641 10.580 2.010 1.00 91.75 114 PRO A O 1
ATOM 912 N N . VAL A 1 115 ? -11.797 12.162 0.904 1.00 93.12 115 VAL A N 1
ATOM 913 C CA . VAL A 1 115 ? -12.730 12.433 2.004 1.00 93.12 115 VAL A CA 1
ATOM 914 C C . VAL A 1 115 ? -13.643 11.234 2.197 1.00 93.12 115 VAL A C 1
ATOM 916 O O . VAL A 1 115 ? -13.722 10.707 3.307 1.00 93.12 115 VAL A O 1
ATOM 919 N N . GLU A 1 116 ? -14.268 10.755 1.124 1.00 94.12 116 GLU A N 1
ATOM 920 C CA . GLU A 1 116 ? -15.174 9.612 1.191 1.00 94.12 116 GLU A CA 1
ATOM 921 C C . GLU A 1 116 ? -14.439 8.324 1.576 1.00 94.12 116 GLU A C 1
ATOM 923 O O . GLU A 1 116 ? -14.915 7.547 2.404 1.00 94.12 116 GLU A O 1
ATOM 928 N N . SER A 1 117 ? -13.223 8.125 1.061 1.00 94.44 117 SER A N 1
ATOM 929 C CA . SER A 1 117 ? -12.381 6.984 1.438 1.00 94.44 117 SER A CA 1
ATOM 930 C C . SER A 1 117 ? -12.108 6.931 2.945 1.00 94.44 117 SER A C 1
ATOM 932 O O . SER A 1 117 ? -12.160 5.857 3.548 1.00 94.44 117 SER A O 1
ATOM 934 N N . VAL A 1 118 ? -11.834 8.083 3.569 1.00 93.06 118 VAL A N 1
ATOM 935 C CA . VAL A 1 118 ? -11.590 8.166 5.016 1.00 93.06 118 VAL A CA 1
ATOM 936 C C . VAL A 1 118 ? -12.891 8.034 5.814 1.00 93.06 118 VAL A C 1
ATOM 938 O O . VAL A 1 118 ? -12.870 7.362 6.843 1.00 93.06 118 VAL A O 1
ATOM 941 N N . LYS A 1 119 ? -14.019 8.594 5.349 1.00 94.00 119 LYS A N 1
ATOM 942 C CA . LYS A 1 119 ? -15.339 8.396 5.986 1.00 94.00 119 LYS A CA 1
ATOM 943 C C . LYS A 1 119 ? -15.699 6.912 6.045 1.00 94.00 119 LYS A C 1
ATOM 945 O O . LYS A 1 119 ? -15.866 6.364 7.130 1.00 94.00 119 LYS A O 1
ATOM 950 N N . ARG A 1 120 ? -15.649 6.223 4.900 1.00 95.06 120 ARG A N 1
ATOM 951 C CA . ARG A 1 120 ? -15.901 4.775 4.806 1.00 95.06 120 ARG A CA 1
ATOM 952 C C . ARG A 1 120 ? -14.994 3.955 5.716 1.00 95.06 120 ARG A C 1
ATOM 954 O O . ARG A 1 120 ? -15.445 2.980 6.313 1.00 95.06 120 ARG A O 1
ATOM 961 N N . MET A 1 121 ? -13.719 4.330 5.816 1.00 95.00 121 MET A N 1
ATOM 962 C CA . MET A 1 121 ? -12.758 3.684 6.710 1.00 95.00 121 MET A CA 1
ATOM 963 C C . MET A 1 121 ? -13.146 3.855 8.186 1.00 95.00 121 MET A C 1
ATOM 965 O O . MET A 1 121 ? -13.115 2.873 8.926 1.00 95.00 121 MET A O 1
ATOM 969 N N . ILE A 1 122 ? -13.501 5.075 8.612 1.00 93.62 122 ILE A N 1
ATOM 970 C CA . ILE A 1 122 ? -13.940 5.373 9.986 1.00 93.62 122 ILE A CA 1
ATOM 971 C C . ILE A 1 122 ? -15.187 4.555 10.328 1.00 93.62 122 ILE A C 1
ATOM 973 O O . ILE A 1 122 ? -15.190 3.870 11.352 1.00 93.62 122 ILE A O 1
ATOM 977 N N . ASP A 1 123 ? -16.185 4.571 9.444 1.00 94.31 123 ASP A N 1
ATOM 978 C CA . ASP A 1 123 ? -17.458 3.878 9.646 1.00 94.31 123 ASP A CA 1
ATOM 979 C C . ASP A 1 123 ? -17.266 2.357 9.699 1.00 94.31 123 ASP A C 1
ATOM 981 O O . ASP A 1 123 ? -17.737 1.695 10.620 1.00 94.31 123 ASP A O 1
ATOM 985 N N . THR A 1 124 ? -16.505 1.785 8.759 1.00 95.00 124 THR A N 1
ATOM 986 C CA . THR A 1 124 ? -16.298 0.325 8.691 1.00 95.00 124 THR A CA 1
ATOM 987 C C . THR A 1 124 ? -15.562 -0.213 9.917 1.00 95.00 124 THR A C 1
ATOM 989 O O . THR A 1 124 ? -15.827 -1.327 10.366 1.00 95.00 124 THR A O 1
ATOM 992 N N . LEU A 1 125 ? -14.622 0.563 10.459 1.00 93.00 125 LEU A N 1
ATOM 993 C CA . LEU A 1 125 ? -13.843 0.185 11.637 1.00 93.00 125 LEU A CA 1
ATOM 994 C C . LEU A 1 125 ? -14.486 0.641 12.957 1.00 93.00 125 LEU A C 1
ATOM 996 O O . LEU A 1 125 ? -13.903 0.396 14.014 1.00 93.00 125 LEU A O 1
ATOM 1000 N N . ASN A 1 126 ? -15.660 1.286 12.912 1.00 92.06 126 ASN A N 1
ATOM 1001 C CA . ASN A 1 126 ? -16.344 1.880 14.065 1.00 92.06 126 ASN A CA 1
ATOM 1002 C C . ASN A 1 126 ? -15.408 2.744 14.927 1.00 92.06 126 ASN A C 1
ATOM 1004 O O . ASN A 1 126 ? -15.390 2.646 16.157 1.00 92.06 126 ASN A O 1
ATOM 1008 N N . LEU A 1 127 ? -14.572 3.558 14.279 1.00 88.19 127 LEU A N 1
ATOM 1009 C CA . LEU A 1 127 ? -13.608 4.387 14.992 1.00 88.19 127 LEU A CA 1
ATOM 1010 C C . LEU A 1 127 ? -14.316 5.608 15.594 1.00 88.19 127 LEU A C 1
ATOM 1012 O O . LEU A 1 127 ? -15.081 6.267 14.892 1.00 88.19 127 LEU A O 1
ATOM 1016 N N . PRO A 1 128 ? -14.019 5.989 16.850 1.00 87.69 128 PRO A N 1
ATOM 1017 C CA . PRO A 1 128 ? -14.569 7.190 17.476 1.00 87.69 128 PRO A CA 1
ATOM 1018 C C . PRO A 1 128 ? -13.836 8.448 16.977 1.00 87.69 128 PRO A C 1
ATOM 1020 O O . PRO A 1 128 ? -13.265 9.211 17.755 1.00 87.69 128 PRO A O 1
ATOM 1023 N N . LEU A 1 129 ? -13.778 8.631 15.658 1.00 87.12 129 LEU A N 1
ATOM 1024 C CA . LEU A 1 129 ? -13.049 9.701 14.989 1.00 87.12 129 LEU A CA 1
ATOM 1025 C C . LEU A 1 129 ? -14.005 10.555 14.164 1.00 87.12 129 LEU A C 1
ATOM 1027 O O . LEU A 1 129 ? -14.890 10.052 1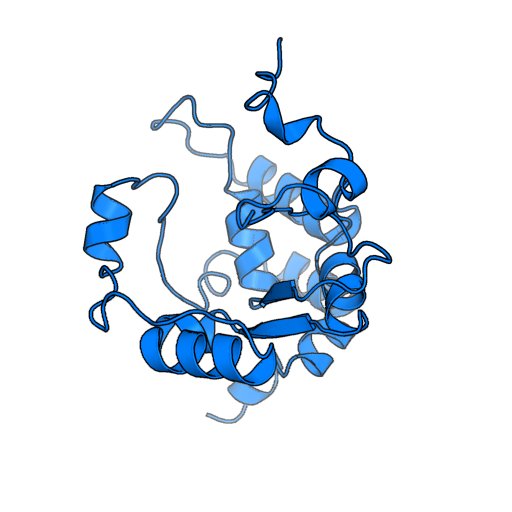3.484 1.00 87.12 129 LEU A O 1
ATOM 1031 N N . THR A 1 130 ? -13.765 11.860 14.172 1.00 86.06 130 THR A N 1
ATOM 1032 C CA . THR A 1 130 ? -14.457 12.820 13.311 1.00 86.06 130 THR A CA 1
ATOM 1033 C C . THR A 1 130 ? -13.447 13.508 12.411 1.00 86.06 130 THR A C 1
ATOM 1035 O O . THR A 1 1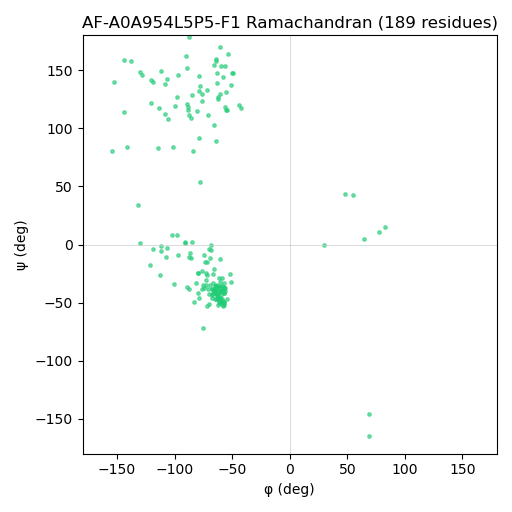30 ? -12.352 13.875 12.854 1.00 86.06 130 THR A O 1
ATOM 1038 N N . LEU A 1 131 ? -13.813 13.731 11.151 1.00 85.56 131 LEU A N 1
ATOM 1039 C CA . LEU A 1 131 ? -12.980 14.509 10.243 1.00 85.56 131 LEU A CA 1
ATOM 1040 C C . LEU A 1 131 ? -12.836 15.943 10.755 1.00 85.56 131 LEU A C 1
ATOM 1042 O O . LEU A 1 131 ? -13.820 16.625 11.024 1.00 85.56 131 LEU A O 1
ATOM 1046 N N . LYS A 1 132 ? -11.590 16.408 10.874 1.00 84.62 132 LYS A N 1
ATOM 1047 C CA . LYS A 1 132 ? -11.293 17.807 11.222 1.00 84.62 132 LYS A CA 1
ATOM 1048 C C . LYS A 1 132 ? -11.407 18.751 10.028 1.00 84.62 132 LYS A C 1
ATOM 1050 O O . LYS A 1 132 ? -11.569 19.949 10.214 1.00 84.62 132 LYS A O 1
ATOM 1055 N N . SER A 1 133 ? -11.243 18.223 8.819 1.00 82.69 133 SER A N 1
ATOM 1056 C CA . SER A 1 133 ? -11.293 18.976 7.573 1.00 82.69 133 SER A CA 1
ATOM 1057 C C . SER A 1 133 ? -11.728 18.055 6.440 1.00 82.69 133 SER A C 1
ATOM 1059 O O . SER A 1 133 ? -11.280 16.909 6.369 1.00 82.69 133 SER A O 1
ATOM 1061 N N . GLU A 1 134 ? -12.575 18.576 5.558 1.00 86.12 134 GLU A N 1
ATOM 1062 C CA . GLU A 1 134 ? -12.979 17.932 4.303 1.00 86.12 134 GLU A CA 1
ATOM 1063 C C . GLU A 1 134 ? -12.168 18.451 3.104 1.00 86.12 134 GLU A C 1
ATOM 1065 O O . GLU A 1 134 ? -12.449 18.120 1.959 1.00 86.12 134 GLU A O 1
ATOM 1070 N N . THR A 1 135 ? -11.133 19.257 3.350 1.00 85.94 135 THR A N 1
ATOM 1071 C CA . THR A 1 135 ? -10.230 19.769 2.314 1.00 85.94 135 THR A CA 1
ATOM 1072 C C . THR A 1 135 ? -8.830 19.190 2.533 1.00 85.94 135 THR A C 1
ATOM 1074 O O . THR A 1 135 ? -7.993 19.827 3.187 1.00 85.94 135 THR A O 1
ATOM 1077 N N . PRO A 1 136 ? -8.558 17.961 2.058 1.00 84.56 136 PRO A N 1
ATOM 1078 C CA . PRO A 1 136 ? -7.231 17.379 2.170 1.00 84.56 136 PRO A CA 1
ATOM 1079 C C . PRO A 1 136 ? -6.218 18.172 1.331 1.00 84.56 136 PRO A C 1
ATOM 1081 O O . PRO A 1 136 ? -6.592 18.822 0.352 1.00 84.56 136 PRO A O 1
ATOM 1084 N N . PRO A 1 137 ? -4.925 18.134 1.697 1.00 85.19 137 PRO A N 1
ATOM 1085 C CA . PRO A 1 137 ? -3.893 18.800 0.920 1.00 85.19 137 PRO A CA 1
ATOM 1086 C C . PRO A 1 137 ? -3.797 18.190 -0.482 1.00 85.19 137 PRO A C 1
ATOM 1088 O O . PRO A 1 137 ? -3.829 16.971 -0.658 1.00 85.19 137 PRO A O 1
ATOM 1091 N N . THR A 1 138 ? -3.630 19.055 -1.474 1.00 87.06 138 THR A N 1
ATOM 1092 C CA . THR A 1 138 ? -3.344 18.673 -2.862 1.00 87.06 138 THR A CA 1
ATOM 1093 C C . THR A 1 138 ? -1.996 17.961 -2.97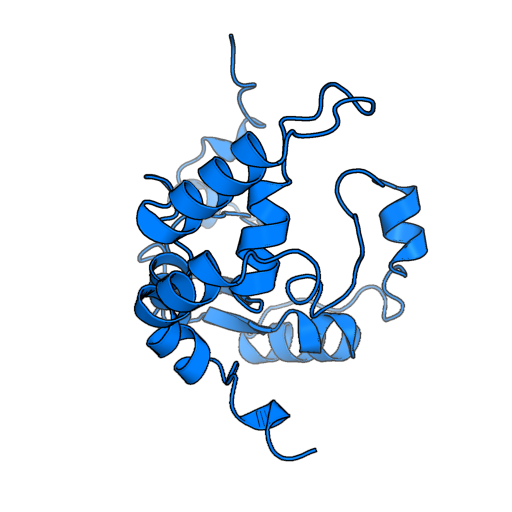2 1.00 87.06 138 THR A C 1
ATOM 1095 O O . THR A 1 138 ? -1.118 18.102 -2.111 1.00 87.06 138 THR A O 1
ATOM 1098 N N . PHE A 1 139 ? -1.795 17.209 -4.057 1.00 84.19 139 PHE A N 1
ATOM 1099 C CA . PHE A 1 139 ? -0.512 16.554 -4.302 1.00 84.19 139 PHE A CA 1
ATOM 1100 C C . PHE A 1 139 ? 0.627 17.576 -4.416 1.00 84.19 139 PHE A C 1
ATOM 1102 O O . PHE A 1 139 ? 1.711 17.331 -3.897 1.00 84.19 139 PHE A O 1
ATOM 1109 N N . GLU A 1 140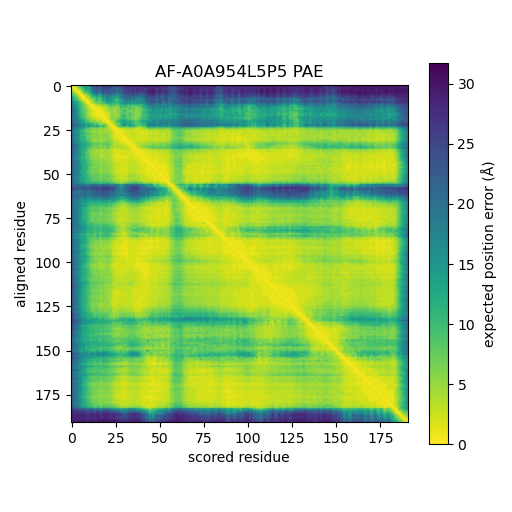 ? 0.377 18.735 -5.020 1.00 86.12 140 GLU A N 1
ATOM 1110 C CA . GLU A 1 140 ? 1.328 19.838 -5.165 1.00 86.12 140 GLU A CA 1
ATOM 1111 C C . GLU A 1 140 ? 1.736 20.400 -3.800 1.00 86.12 140 GLU A C 1
ATOM 1113 O O . GLU A 1 140 ? 2.923 20.597 -3.541 1.00 86.12 140 GLU A O 1
ATOM 1118 N N . GLN A 1 141 ? 0.773 20.591 -2.891 1.00 88.00 141 GLN A N 1
ATOM 1119 C CA . GLN A 1 141 ? 1.053 21.008 -1.515 1.00 88.00 141 GLN A CA 1
ATOM 1120 C C . GLN A 1 141 ? 1.890 19.958 -0.778 1.00 88.00 141 GLN A C 1
ATOM 1122 O O . GLN A 1 141 ? 2.884 20.298 -0.138 1.00 88.00 141 GLN A O 1
ATOM 1127 N N . LEU A 1 142 ? 1.547 18.672 -0.904 1.00 86.00 142 LEU A N 1
ATOM 1128 C CA . LEU A 1 142 ? 2.333 17.585 -0.317 1.00 86.00 142 LEU A CA 1
ATOM 1129 C C . LEU A 1 142 ? 3.749 17.538 -0.906 1.00 86.00 142 LEU A C 1
ATOM 1131 O O . LEU A 1 142 ? 4.731 17.474 -0.164 1.00 86.00 142 LEU A O 1
ATOM 1135 N N . GLN A 1 143 ? 3.881 17.639 -2.224 1.00 83.94 143 GLN A N 1
ATOM 1136 C CA . GLN A 1 143 ? 5.163 17.649 -2.915 1.00 83.94 143 GLN A CA 1
ATOM 1137 C C . GLN A 1 143 ? 6.025 18.844 -2.520 1.00 83.94 143 GLN A C 1
ATOM 1139 O O . GLN A 1 143 ? 7.219 18.657 -2.299 1.00 83.94 143 GLN A O 1
ATOM 1144 N N . ALA A 1 144 ? 5.441 20.027 -2.334 1.00 86.12 144 ALA A N 1
ATOM 1145 C CA . ALA A 1 144 ? 6.159 21.189 -1.824 1.00 86.12 144 ALA A CA 1
ATOM 1146 C C . ALA A 1 144 ? 6.744 20.937 -0.421 1.00 86.12 144 ALA A C 1
ATOM 1148 O O . ALA A 1 144 ? 7.860 21.368 -0.139 1.00 86.12 144 ALA A O 1
ATOM 1149 N N . THR A 1 145 ? 6.048 20.182 0.443 1.00 86.69 145 THR A N 1
ATOM 1150 C CA . THR A 1 145 ? 6.578 19.827 1.776 1.00 86.69 145 THR A CA 1
ATOM 1151 C C . THR A 1 145 ? 7.696 18.787 1.732 1.00 86.69 145 THR A C 1
ATOM 1153 O O . THR A 1 145 ? 8.605 18.817 2.562 1.00 86.69 145 THR A O 1
ATOM 1156 N N . ASN A 1 146 ? 7.637 17.833 0.797 1.00 77.69 146 ASN A N 1
ATOM 1157 C CA . ASN A 1 146 ? 8.634 16.771 0.700 1.00 77.69 146 ASN A CA 1
ATOM 1158 C C . ASN A 1 146 ? 8.745 16.211 -0.729 1.00 77.69 146 ASN A C 1
ATOM 1160 O O . ASN A 1 146 ? 8.234 15.121 -1.016 1.00 77.69 146 ASN A O 1
ATOM 1164 N N . PRO A 1 147 ? 9.473 16.896 -1.625 1.00 75.88 147 PRO A N 1
ATOM 1165 C CA . PRO A 1 147 ? 9.528 16.519 -3.038 1.00 75.88 147 PRO A CA 1
ATOM 1166 C C . PRO A 1 147 ? 10.215 15.167 -3.263 1.00 75.88 147 PRO A C 1
ATOM 1168 O O . PRO A 1 147 ? 9.988 14.501 -4.270 1.00 75.88 147 PRO A O 1
ATOM 1171 N N . LYS A 1 148 ? 11.030 14.719 -2.297 1.00 69.94 148 LYS A N 1
ATOM 1172 C CA . LYS A 1 148 ? 11.682 13.403 -2.323 1.00 69.94 148 LYS A CA 1
ATOM 1173 C C . LYS A 1 148 ? 10.710 12.264 -1.996 1.00 69.94 148 LYS A C 1
ATOM 1175 O O . LYS A 1 148 ? 10.863 11.168 -2.526 1.00 69.94 148 LYS A O 1
ATOM 1180 N N . LEU A 1 149 ? 9.740 12.499 -1.107 1.00 71.69 149 LEU A N 1
ATOM 1181 C CA . LEU A 1 149 ? 8.723 11.509 -0.739 1.00 71.69 149 LEU A CA 1
ATOM 1182 C C . LEU A 1 149 ? 7.606 11.441 -1.787 1.00 71.69 149 LEU A C 1
ATOM 1184 O O . LEU A 1 149 ? 7.167 10.354 -2.160 1.00 71.69 149 LEU A O 1
ATOM 1188 N N . TYR A 1 150 ? 7.174 12.597 -2.285 1.00 76.75 150 TYR A N 1
ATOM 1189 C CA . TYR A 1 150 ? 6.068 12.724 -3.228 1.00 76.75 150 TYR A CA 1
ATOM 1190 C C . TYR A 1 150 ? 6.603 12.922 -4.654 1.00 76.75 150 TYR A C 1
ATOM 1192 O O . TYR A 1 150 ? 6.736 14.039 -5.143 1.00 76.75 150 TYR A O 1
ATOM 1200 N N . ARG A 1 151 ? 6.936 11.811 -5.330 1.00 75.12 151 ARG A N 1
ATOM 1201 C CA . ARG A 1 151 ? 7.613 11.841 -6.643 1.00 75.12 151 ARG A CA 1
ATOM 1202 C C . ARG A 1 151 ? 6.702 12.232 -7.812 1.00 75.12 151 ARG A C 1
ATOM 1204 O O . ARG A 1 151 ? 6.877 13.289 -8.397 1.00 75.12 151 ARG A O 1
ATOM 1211 N N . ARG A 1 152 ? 5.784 11.341 -8.213 1.00 73.38 152 ARG A N 1
ATOM 1212 C CA . ARG A 1 152 ? 4.890 11.564 -9.372 1.00 73.38 152 ARG A CA 1
ATOM 1213 C C . ARG A 1 152 ? 3.424 11.726 -8.998 1.00 73.38 152 ARG A C 1
ATOM 1215 O O . ARG A 1 152 ? 2.694 12.297 -9.789 1.00 73.38 152 ARG A O 1
ATOM 1222 N N . GLY A 1 153 ? 2.982 11.157 -7.873 1.00 70.69 153 GLY A N 1
ATOM 1223 C CA . GLY A 1 153 ? 1.568 11.196 -7.464 1.00 70.69 153 GLY A CA 1
ATOM 1224 C C . GLY A 1 153 ? 0.598 10.469 -8.399 1.00 70.69 153 GLY A C 1
ATOM 1225 O O . GLY A 1 153 ? -0.601 10.512 -8.179 1.00 70.69 153 GLY A O 1
ATOM 1226 N N . LYS A 1 154 ? 1.100 9.792 -9.438 1.00 74.69 154 LYS A N 1
ATOM 1227 C CA . LYS A 1 154 ? 0.296 9.198 -10.511 1.00 74.69 154 LYS A CA 1
ATOM 1228 C C . LYS A 1 154 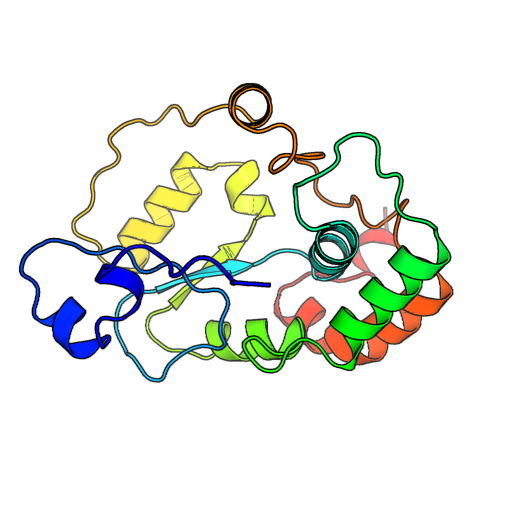? 0.230 7.683 -10.395 1.00 74.69 154 LYS A C 1
ATOM 1230 O O . LYS A 1 154 ? 1.238 7.044 -10.069 1.00 74.69 154 LYS A O 1
ATOM 1235 N N . VAL A 1 155 ? -0.933 7.127 -10.718 1.00 80.88 155 VAL A N 1
ATOM 1236 C CA . VAL A 1 155 ? -1.158 5.691 -10.942 1.00 80.88 155 VAL A CA 1
ATOM 1237 C C . VAL A 1 155 ? -0.668 5.310 -12.339 1.00 80.88 155 VAL A C 1
ATOM 1239 O O . VAL A 1 155 ? -0.752 6.108 -13.270 1.00 80.88 155 VAL A O 1
ATOM 1242 N N . GLY A 1 156 ? -0.132 4.100 -12.490 1.00 84.44 156 GLY A N 1
ATOM 1243 C CA . GLY A 1 156 ? 0.298 3.571 -13.783 1.00 84.44 156 GLY A CA 1
ATOM 1244 C C . GLY A 1 156 ? 1.691 4.021 -14.220 1.00 84.44 156 GLY A C 1
ATOM 1245 O O . GLY A 1 156 ? 2.043 3.833 -15.380 1.00 84.44 156 GLY A O 1
ATOM 1246 N N . SER A 1 157 ? 2.482 4.558 -13.289 1.00 84.69 157 SER A N 1
ATOM 1247 C CA . SER A 1 157 ? 3.899 4.899 -13.464 1.00 84.69 157 SER A CA 1
ATOM 1248 C C . SER A 1 157 ? 4.779 3.696 -13.819 1.00 84.69 157 SER A C 1
ATOM 1250 O O . SER A 1 157 ? 5.950 3.864 -14.134 1.00 84.69 157 SER A O 1
ATOM 1252 N N . TRP A 1 158 ? 4.268 2.480 -13.683 1.00 89.19 158 TRP A N 1
ATOM 1253 C CA . TRP A 1 158 ? 4.974 1.278 -14.091 1.00 89.19 158 TRP A CA 1
ATOM 1254 C C . TRP A 1 158 ? 5.041 1.103 -15.614 1.00 89.19 158 TRP A C 1
ATOM 1256 O O . TRP A 1 158 ? 5.958 0.450 -16.090 1.00 89.19 158 TRP A O 1
ATOM 1266 N N . GLN A 1 159 ? 4.123 1.683 -16.391 1.00 88.81 159 GLN A N 1
ATOM 1267 C CA . GLN A 1 159 ? 4.043 1.437 -17.841 1.00 88.81 159 GLN A CA 1
ATOM 1268 C C . GLN A 1 159 ? 5.298 1.885 -18.597 1.00 88.81 159 GLN A C 1
ATOM 1270 O O . GLN A 1 159 ? 5.704 1.240 -19.556 1.00 88.81 159 GLN A O 1
ATOM 1275 N N . ASP A 1 160 ? 5.907 2.983 -18.156 1.00 87.62 160 ASP A N 1
ATOM 1276 C CA . ASP A 1 160 ? 7.120 3.560 -18.733 1.00 87.62 160 ASP A CA 1
ATOM 1277 C C . ASP A 1 160 ? 8.401 3.143 -17.990 1.00 87.62 160 ASP A C 1
ATOM 1279 O O . ASP A 1 160 ? 9.504 3.423 -18.451 1.00 87.62 160 ASP A O 1
ATOM 1283 N N . GLU A 1 161 ? 8.281 2.491 -16.829 1.00 87.06 161 GLU A N 1
ATOM 1284 C CA . GLU A 1 161 ? 9.415 2.239 -15.930 1.00 87.06 161 GLU A CA 1
ATOM 1285 C C . GLU A 1 161 ? 9.665 0.752 -15.633 1.00 87.06 161 GLU A C 1
ATOM 1287 O O . GLU A 1 161 ? 10.747 0.416 -15.150 1.00 87.06 161 GLU A O 1
ATOM 1292 N N . PHE A 1 162 ? 8.701 -0.140 -15.877 1.00 91.44 162 PHE A N 1
ATOM 1293 C CA . PHE A 1 162 ? 8.824 -1.567 -15.580 1.00 91.44 162 PHE A CA 1
ATOM 1294 C C . PHE A 1 162 ? 9.455 -2.303 -16.776 1.00 91.44 162 PHE A C 1
ATOM 1296 O O . PHE A 1 162 ? 8.859 -2.313 -17.854 1.00 91.44 162 PHE A O 1
ATOM 1303 N N . PRO A 1 163 ? 10.636 -2.936 -16.626 1.00 91.19 163 PRO A N 1
ATOM 1304 C CA . PRO A 1 163 ? 11.270 -3.659 -17.725 1.00 91.19 163 PRO A CA 1
ATOM 1305 C C . PRO A 1 163 ? 10.372 -4.802 -18.238 1.00 91.19 163 PRO A C 1
ATOM 1307 O O . PRO A 1 163 ? 9.918 -5.605 -17.416 1.00 91.19 163 PRO A O 1
ATOM 1310 N N . PRO A 1 164 ? 10.117 -4.914 -19.559 1.00 88.69 164 PRO A N 1
ATOM 1311 C CA . PRO A 1 164 ? 9.173 -5.895 -20.103 1.00 88.69 164 PRO A CA 1
ATOM 1312 C C . PRO A 1 164 ? 9.497 -7.347 -19.739 1.00 88.69 164 PRO A C 1
ATOM 1314 O O . PRO A 1 164 ? 8.600 -8.134 -19.448 1.00 88.69 164 PRO A O 1
ATOM 1317 N N . ASP A 1 165 ? 10.782 -7.700 -19.693 1.00 89.25 165 ASP A N 1
ATOM 1318 C CA . ASP A 1 165 ? 11.229 -9.040 -19.320 1.00 89.25 165 ASP A CA 1
ATOM 1319 C C . ASP A 1 165 ? 10.882 -9.373 -17.860 1.00 89.25 165 ASP A C 1
ATOM 1321 O O . ASP A 1 165 ? 10.414 -10.471 -17.564 1.00 89.25 165 ASP A O 1
ATOM 1325 N N . LEU A 1 166 ? 11.009 -8.401 -16.951 1.00 92.50 166 LEU A N 1
ATOM 1326 C CA . LEU A 1 166 ? 10.661 -8.572 -15.541 1.00 92.50 166 LEU A CA 1
ATOM 1327 C C . LEU A 1 166 ? 9.155 -8.552 -15.295 1.00 92.50 166 LEU A C 1
ATOM 1329 O O . LEU A 1 166 ? 8.707 -9.085 -14.282 1.00 92.50 166 LEU A O 1
ATOM 1333 N N . LEU A 1 167 ? 8.370 -7.948 -16.189 1.00 92.38 167 LEU A N 1
ATOM 1334 C CA . LEU A 1 167 ? 6.915 -7.901 -16.052 1.00 92.38 167 LEU A CA 1
ATOM 1335 C C . LEU A 1 167 ? 6.298 -9.305 -16.143 1.00 92.38 167 LEU A C 1
ATOM 1337 O O . LEU A 1 167 ? 5.364 -9.613 -15.407 1.00 92.38 167 LEU A O 1
ATOM 1341 N N . SER A 1 168 ? 6.858 -10.177 -16.985 1.00 90.19 168 SER A N 1
ATOM 1342 C CA . SER A 1 168 ? 6.444 -11.586 -17.054 1.00 90.19 168 SER A CA 1
ATOM 1343 C C . SER A 1 168 ? 6.673 -12.313 -15.720 1.00 90.19 168 SER A C 1
ATOM 1345 O O . SER A 1 168 ? 5.754 -12.920 -15.172 1.00 90.19 168 SER A O 1
ATOM 1347 N N . VAL A 1 169 ? 7.861 -12.140 -15.133 1.00 92.31 169 VAL A N 1
ATOM 1348 C CA . VAL A 1 169 ? 8.234 -12.696 -13.822 1.00 92.31 169 VAL A CA 1
ATOM 1349 C C . VAL A 1 169 ? 7.357 -12.125 -12.704 1.00 92.31 169 VAL A C 1
ATOM 1351 O O . VAL A 1 169 ? 6.985 -12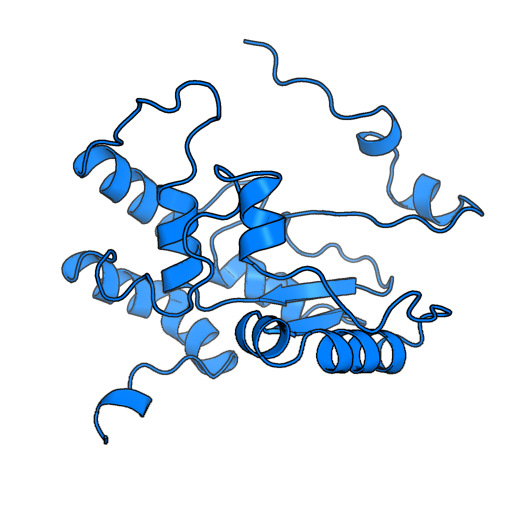.836 -11.770 1.00 92.31 169 VAL A O 1
ATOM 1354 N N . PHE A 1 170 ? 6.999 -10.840 -12.789 1.00 95.00 170 PHE A N 1
ATOM 1355 C CA . PHE A 1 170 ? 6.070 -10.214 -11.852 1.00 95.00 170 PHE A CA 1
ATOM 1356 C C . PHE A 1 170 ? 4.712 -10.916 -11.875 1.00 95.00 170 PHE A C 1
ATOM 1358 O O . PHE A 1 170 ? 4.193 -11.273 -10.818 1.00 95.00 170 PHE A O 1
ATOM 1365 N N . TRP A 1 171 ? 4.147 -11.133 -13.062 1.00 93.88 171 TRP A N 1
ATOM 1366 C CA . TRP A 1 171 ? 2.847 -11.781 -13.210 1.00 93.88 171 TRP A CA 1
ATOM 1367 C C . TRP A 1 171 ? 2.861 -13.238 -12.753 1.00 93.88 171 TRP A C 1
ATOM 1369 O O . TRP A 1 171 ? 1.922 -13.658 -12.080 1.00 93.88 171 TRP A O 1
ATOM 1379 N N . GLU A 1 172 ? 3.936 -13.976 -13.025 1.00 93.38 172 GLU A N 1
ATOM 1380 C CA . GLU A 1 172 ? 4.117 -15.343 -12.524 1.00 93.38 172 GLU A CA 1
ATOM 1381 C C . GLU A 1 172 ? 4.056 -15.399 -10.987 1.00 93.38 172 GLU A C 1
ATOM 1383 O O . GLU A 1 172 ? 3.415 -16.274 -10.409 1.00 93.38 172 GLU A O 1
ATOM 1388 N N . ARG A 1 173 ? 4.681 -14.431 -10.305 1.00 93.69 173 ARG A N 1
ATOM 1389 C CA . ARG A 1 173 ? 4.821 -14.438 -8.838 1.00 93.69 173 ARG A CA 1
ATOM 1390 C C . ARG A 1 173 ? 3.672 -13.776 -8.090 1.00 93.69 173 ARG A C 1
ATOM 1392 O O . ARG A 1 173 ? 3.320 -14.198 -6.991 1.00 93.69 173 ARG A O 1
ATOM 1399 N N . HIS A 1 174 ? 3.131 -12.700 -8.643 1.00 96.00 174 HIS A N 1
ATOM 1400 C CA . HIS A 1 174 ? 2.199 -11.809 -7.955 1.00 96.00 174 HIS A CA 1
ATOM 1401 C C . HIS A 1 174 ? 0.829 -11.736 -8.636 1.00 96.00 174 HIS A C 1
ATOM 1403 O O . HIS A 1 174 ? -0.081 -11.101 -8.100 1.00 96.00 174 HIS A O 1
ATOM 1409 N N . GLY A 1 175 ? 0.653 -12.399 -9.783 1.00 94.88 175 GLY A N 1
ATOM 1410 C CA . GLY A 1 175 ? -0.560 -12.322 -10.594 1.00 94.88 175 GLY A CA 1
ATOM 1411 C C . GLY A 1 175 ? -1.823 -12.776 -9.872 1.00 94.88 175 GLY A C 1
ATOM 1412 O O . GLY A 1 175 ? -2.845 -12.103 -9.970 1.00 94.88 175 GLY A O 1
ATOM 1413 N N . ALA A 1 176 ? -1.749 -13.844 -9.074 1.00 94.81 176 ALA A N 1
ATOM 1414 C CA . ALA A 1 176 ? -2.891 -14.310 -8.286 1.00 94.81 176 ALA A CA 1
ATOM 1415 C C . ALA A 1 176 ? -3.386 -13.235 -7.299 1.00 94.81 176 ALA A C 1
ATOM 1417 O O . ALA A 1 176 ? -4.583 -12.967 -7.200 1.00 94.81 176 ALA A O 1
ATOM 1418 N N . THR A 1 177 ? -2.466 -12.557 -6.606 1.00 95.50 177 THR A N 1
ATOM 1419 C CA . THR A 1 177 ? -2.805 -11.466 -5.681 1.00 95.50 177 THR A CA 1
ATOM 1420 C C . THR A 1 177 ? -3.285 -10.216 -6.419 1.00 95.50 177 THR A C 1
ATOM 1422 O O . THR A 1 177 ? -4.230 -9.574 -5.970 1.00 95.50 177 THR A O 1
ATOM 1425 N N . MET A 1 178 ? -2.688 -9.889 -7.569 1.00 94.94 178 MET A N 1
ATOM 1426 C CA . MET A 1 178 ? -3.151 -8.803 -8.441 1.00 94.94 178 MET A CA 1
ATOM 1427 C C . MET A 1 178 ? -4.608 -9.018 -8.874 1.00 94.94 178 MET A C 1
ATOM 1429 O O . MET A 1 178 ? -5.438 -8.129 -8.690 1.00 94.94 178 MET A O 1
ATOM 1433 N N . GLN A 1 179 ? -4.942 -10.221 -9.348 1.00 93.62 179 GLN A N 1
ATOM 1434 C CA . GLN A 1 179 ? -6.303 -10.599 -9.736 1.00 93.62 179 GLN A CA 1
ATOM 1435 C C . GLN A 1 179 ? -7.271 -10.560 -8.552 1.00 93.62 179 GLN A C 1
ATOM 1437 O O . GLN A 1 179 ? -8.360 -10.006 -8.680 1.00 93.62 179 GLN A O 1
ATOM 1442 N N . ARG A 1 180 ? -6.859 -11.077 -7.384 1.00 93.19 180 ARG A N 1
ATOM 1443 C CA . ARG A 1 180 ? -7.658 -11.035 -6.148 1.00 93.19 180 ARG A CA 1
ATOM 1444 C C . ARG A 1 180 ? -8.041 -9.606 -5.748 1.00 93.19 180 ARG A C 1
ATOM 1446 O O . ARG A 1 180 ? -9.123 -9.395 -5.213 1.00 93.19 180 ARG A O 1
ATOM 1453 N N . LEU A 1 181 ? -7.174 -8.633 -6.025 1.00 91.19 181 LEU A N 1
ATOM 1454 C CA . LEU A 1 181 ? -7.411 -7.209 -5.770 1.00 91.19 181 LEU A CA 1
ATOM 1455 C C . LEU A 1 181 ? -8.061 -6.460 -6.947 1.00 91.19 181 LEU A C 1
ATOM 1457 O O . LEU A 1 181 ? -8.256 -5.249 -6.868 1.00 91.19 181 LEU A O 1
ATOM 1461 N N . GLY A 1 182 ? -8.384 -7.149 -8.045 1.00 91.25 182 GLY A N 1
ATOM 1462 C CA . GLY A 1 182 ? -9.000 -6.550 -9.232 1.00 91.25 182 GLY A CA 1
ATOM 1463 C C . GLY A 1 182 ? -8.039 -5.769 -10.137 1.00 91.25 182 GLY A C 1
ATOM 1464 O O . GLY A 1 182 ? -8.491 -5.090 -11.064 1.00 91.25 182 GLY A O 1
ATOM 1465 N N . PHE A 1 183 ? -6.727 -5.878 -9.912 1.00 87.38 183 PHE A N 1
ATOM 1466 C CA . PHE A 1 183 ? -5.691 -5.348 -10.794 1.00 87.38 183 PHE A CA 1
ATOM 1467 C C . PHE A 1 183 ? -5.412 -6.364 -11.916 1.00 87.38 183 PHE A C 1
ATOM 1469 O O . PHE A 1 183 ? -4.480 -7.155 -11.829 1.00 87.38 183 PHE A O 1
ATOM 1476 N N . ASP A 1 184 ? -6.242 -6.393 -12.961 1.00 78.38 184 ASP A N 1
ATOM 1477 C CA . ASP A 1 184 ? -6.045 -7.285 -14.118 1.00 78.38 184 ASP A CA 1
ATOM 1478 C C . ASP A 1 184 ? -5.333 -6.549 -15.270 1.00 78.38 184 ASP A C 1
ATOM 1480 O O . ASP A 1 184 ? -5.554 -5.357 -15.495 1.00 78.38 184 ASP A O 1
ATOM 1484 N N . ASP A 1 185 ? -4.504 -7.271 -16.024 1.00 62.06 185 ASP A N 1
ATOM 1485 C CA . ASP A 1 185 ? -3.904 -6.806 -17.281 1.00 62.06 185 ASP A CA 1
ATOM 1486 C C . ASP A 1 185 ? -4.942 -6.752 -18.417 1.00 62.06 185 ASP A C 1
ATOM 1488 O O . ASP A 1 185 ? -4.892 -5.893 -19.298 1.00 62.06 185 ASP A O 1
ATOM 1492 N N . ARG A 1 186 ? -5.943 -7.642 -18.371 1.00 50.03 186 ARG A N 1
ATOM 1493 C CA . ARG A 1 186 ? -6.918 -7.856 -19.455 1.00 50.03 186 ARG A CA 1
ATOM 1494 C C . ARG A 1 186 ? -7.933 -6.732 -19.634 1.00 50.03 186 ARG A C 1
ATOM 1496 O O . ARG A 1 186 ? -8.536 -6.642 -20.696 1.00 50.03 186 ARG A O 1
ATOM 1503 N N . LYS A 1 187 ? -8.081 -5.823 -18.662 1.00 42.78 187 LYS A N 1
ATOM 1504 C CA . LYS A 1 187 ? -8.942 -4.633 -18.813 1.00 42.78 187 LYS A CA 1
ATOM 1505 C C . LYS A 1 187 ? -8.402 -3.609 -19.828 1.00 42.78 187 LYS A C 1
ATOM 1507 O O . LYS A 1 187 ? -9.077 -2.622 -20.088 1.00 42.78 187 LYS A O 1
ATOM 1512 N N . ARG A 1 188 ? -7.207 -3.823 -20.397 1.00 43.59 188 ARG A N 1
ATOM 1513 C CA . ARG A 1 188 ? -6.602 -2.948 -21.418 1.00 43.59 188 ARG A CA 1
ATOM 1514 C C . ARG A 1 188 ? -6.584 -3.510 -22.838 1.00 43.59 188 ARG A C 1
ATOM 1516 O O . ARG A 1 188 ? -6.288 -2.757 -23.750 1.00 43.59 188 ARG A O 1
ATOM 1523 N N . ALA A 1 189 ? -6.903 -4.788 -23.045 1.00 32.03 189 ALA A N 1
ATOM 1524 C CA . ALA A 1 189 ? -6.950 -5.370 -24.392 1.00 32.03 189 ALA A CA 1
ATOM 1525 C C . ALA A 1 189 ? -8.301 -5.148 -25.105 1.00 32.03 189 ALA A C 1
ATOM 1527 O O . ALA A 1 189 ? -8.497 -5.634 -26.214 1.00 32.03 189 ALA A O 1
ATOM 1528 N N . SER A 1 190 ? -9.239 -4.441 -24.468 1.00 30.30 190 SER A N 1
ATOM 1529 C CA . SER A 1 190 ? -10.597 -4.205 -24.972 1.00 30.30 190 SER A CA 1
ATOM 1530 C C . SER A 1 190 ? -11.027 -2.734 -24.886 1.00 30.30 190 SER A C 1
ATOM 1532 O O . SER A 1 190 ? -12.199 -2.460 -24.627 1.00 30.30 190 SER A O 1
ATOM 1534 N N . ALA A 1 191 ? -10.092 -1.797 -25.062 1.00 29.61 191 ALA A N 1
ATOM 1535 C CA . ALA A 1 191 ? -10.379 -0.377 -25.264 1.00 29.61 191 ALA A CA 1
ATOM 1536 C C . ALA A 1 191 ? -9.661 0.121 -26.520 1.00 29.61 191 ALA A C 1
ATOM 1538 O O . ALA A 1 191 ? -8.482 -0.266 -26.693 1.00 29.61 191 ALA A O 1
#

pLDDT: mean 81.88, std 16.54, range [29.28, 96.62]

Foldseek 3Di:
DDDDDPPPVVPDDPVVVVPDPDDDDDDDLFFDDLDQAAAEAEDEDLLVVLQVQLPQDPDDDPPDDDDPVSSVVSSCCLQPANDPGQGHRQRRLVRQVVHHNYHYQYLVCCLVQVQVSVVCSCVSNVPPDDDPDRDDDDLVRVCVVPVSVSPPSDGPPSVVRPDPVVVVVNCVRCVVVCVVVVNDPVVPVPD

Secondary structure (DSSP, 8-state):
----PPPGGGGS-HHHHHT-SS-------SPPPS--S-EEEEE--HHHHHHHHHT---SS-TT----HHHHHHHHHHHHHT-BTTTBSHHHHHHHHHSSSSEEEEEHHHHHH-HHHHHHHHHHHTT-----S-S-PPPHHHHHHH-TTT-S---TTTTTTTS-HHHHHHHHHHHHHHHHHTT--SGGGTT-